Protein AF-A0A395IXP2-F1 (afdb_monomer_lite)

Structure (mmCIF, N/CA/C/O backbone):
data_AF-A0A395IXP2-F1
#
_entry.id   AF-A0A395IXP2-F1
#
loop_
_atom_site.group_PDB
_atom_site.id
_atom_site.type_symbol
_atom_site.label_atom_id
_atom_site.label_alt_id
_atom_site.label_comp_id
_atom_site.label_asym_id
_atom_site.label_entity_id
_atom_site.label_seq_id
_atom_site.pdbx_PDB_ins_code
_atom_site.Cartn_x
_atom_site.Cartn_y
_atom_site.Cartn_z
_atom_site.occupancy
_atom_site.B_iso_or_equiv
_atom_site.auth_seq_id
_atom_site.auth_comp_id
_atom_site.auth_asym_id
_atom_site.auth_atom_id
_atom_site.pdbx_PDB_model_num
ATOM 1 N N . MET A 1 1 ? 38.534 -28.786 -32.359 1.00 41.31 1 MET A N 1
ATOM 2 C CA . MET A 1 1 ? 39.250 -29.221 -31.147 1.00 41.31 1 MET A CA 1
ATOM 3 C C . MET A 1 1 ? 38.298 -29.159 -29.963 1.00 41.31 1 MET A C 1
ATOM 5 O O . MET A 1 1 ? 37.753 -28.102 -29.690 1.00 41.31 1 MET A O 1
ATOM 9 N N . THR A 1 2 ? 38.028 -30.343 -29.411 1.00 41.06 2 THR A N 1
ATOM 10 C CA . THR A 1 2 ? 37.570 -30.688 -28.049 1.00 41.06 2 THR A CA 1
ATOM 11 C C . THR A 1 2 ? 36.613 -29.765 -27.284 1.00 41.06 2 THR A C 1
ATOM 13 O O . THR A 1 2 ? 36.971 -28.712 -26.767 1.00 41.06 2 THR A O 1
ATOM 16 N N . SER A 1 3 ? 35.411 -30.317 -27.113 1.00 43.84 3 SER A N 1
ATOM 17 C CA . SER A 1 3 ? 34.434 -30.113 -26.044 1.00 43.84 3 SER A CA 1
ATOM 18 C C . SER A 1 3 ? 35.024 -29.995 -24.635 1.00 43.84 3 SER A C 1
ATOM 20 O O . SER A 1 3 ? 35.891 -30.790 -24.279 1.00 43.84 3 SER A O 1
ATOM 22 N N . LEU A 1 4 ? 34.409 -29.172 -23.781 1.00 53.44 4 LEU A N 1
ATOM 23 C CA . LEU A 1 4 ? 34.384 -29.398 -22.332 1.00 53.44 4 LEU A CA 1
ATOM 24 C C . LEU A 1 4 ? 32.997 -29.052 -21.777 1.00 53.44 4 LEU A C 1
ATOM 26 O O . LEU A 1 4 ? 32.687 -27.930 -21.395 1.00 53.44 4 LEU A O 1
ATOM 30 N N . PHE A 1 5 ? 32.162 -30.086 -21.782 1.00 46.97 5 PHE A N 1
ATOM 31 C CA . PHE A 1 5 ? 30.921 -30.210 -21.035 1.00 46.97 5 PHE A CA 1
ATOM 32 C C . PHE A 1 5 ? 31.269 -30.919 -19.714 1.00 46.97 5 PHE A C 1
ATOM 34 O O . PHE A 1 5 ? 31.717 -32.062 -19.739 1.00 46.97 5 PHE A O 1
ATOM 41 N N . LYS A 1 6 ? 31.082 -30.254 -18.572 1.00 52.81 6 LYS A N 1
ATOM 42 C CA . LYS A 1 6 ? 30.956 -30.829 -17.216 1.00 52.81 6 LYS A CA 1
ATOM 43 C C . LYS A 1 6 ? 30.081 -29.827 -16.447 1.00 52.81 6 LYS A C 1
ATOM 45 O O . LYS A 1 6 ? 30.404 -28.653 -16.429 1.00 52.81 6 LYS A O 1
ATOM 50 N N . GLY A 1 7 ? 28.929 -30.142 -15.865 1.00 37.50 7 GLY A N 1
ATOM 51 C CA . GLY A 1 7 ? 28.467 -31.416 -15.333 1.00 37.50 7 GLY A CA 1
ATOM 52 C C . GLY A 1 7 ? 28.424 -31.356 -13.801 1.00 37.50 7 GLY A C 1
ATOM 53 O O . GLY A 1 7 ? 29.383 -31.764 -13.167 1.00 37.50 7 GLY A O 1
ATOM 54 N N . ARG A 1 8 ? 27.292 -30.867 -13.262 1.00 45.44 8 ARG A N 1
ATOM 55 C CA . ARG A 1 8 ? 26.626 -31.182 -11.971 1.00 45.44 8 ARG A CA 1
ATOM 56 C C . ARG A 1 8 ? 27.396 -31.156 -10.628 1.00 45.44 8 ARG A C 1
ATOM 58 O O . ARG A 1 8 ? 28.267 -31.977 -10.381 1.00 45.44 8 ARG A O 1
ATOM 65 N N . ARG A 1 9 ? 26.823 -30.407 -9.669 1.00 41.47 9 ARG A N 1
ATOM 66 C CA . ARG A 1 9 ? 26.479 -30.795 -8.268 1.00 41.47 9 ARG A CA 1
ATOM 67 C C . ARG A 1 9 ? 25.583 -29.669 -7.716 1.00 41.47 9 ARG A C 1
ATOM 69 O O . ARG A 1 9 ? 26.022 -28.534 -7.700 1.00 41.47 9 ARG A O 1
ATOM 76 N N . SER A 1 10 ? 24.278 -29.812 -7.474 1.00 46.19 10 SER A N 1
ATOM 77 C CA . SER A 1 10 ? 23.566 -30.665 -6.509 1.00 46.19 10 SER A CA 1
ATOM 78 C C . SER A 1 10 ? 24.159 -30.628 -5.103 1.00 46.19 10 SER A C 1
ATOM 80 O O . SER A 1 10 ? 24.928 -31.517 -4.752 1.00 46.19 10 SER A O 1
ATOM 82 N N . GLN A 1 11 ? 23.714 -29.663 -4.293 1.00 40.19 11 GLN A N 1
ATOM 83 C CA . GLN A 1 11 ? 23.464 -29.874 -2.867 1.00 40.19 11 GLN A CA 1
ATOM 84 C C . GLN A 1 11 ? 22.180 -29.138 -2.459 1.00 40.19 11 GLN A C 1
ATOM 86 O O . GLN A 1 11 ? 22.151 -27.927 -2.273 1.00 40.19 11 GLN A O 1
ATOM 91 N N . ARG A 1 12 ? 21.095 -29.911 -2.348 1.00 42.44 12 ARG A N 1
ATOM 92 C CA . ARG A 1 12 ? 20.062 -29.678 -1.339 1.00 42.44 12 ARG A CA 1
ATOM 93 C C . ARG A 1 12 ? 20.649 -30.121 -0.003 1.00 42.44 12 ARG A C 1
ATOM 95 O O . ARG A 1 12 ? 21.166 -31.234 0.039 1.00 42.44 12 ARG A O 1
ATOM 102 N N . GLN A 1 13 ? 20.479 -29.324 1.047 1.00 40.06 13 GLN A N 1
ATOM 103 C CA . GLN A 1 13 ? 20.198 -29.802 2.404 1.00 40.06 13 GLN A CA 1
ATOM 104 C C . GLN A 1 13 ? 19.784 -28.615 3.289 1.00 40.06 13 GLN A C 1
ATOM 106 O O . GLN A 1 13 ? 20.586 -27.743 3.596 1.00 40.06 13 GLN A O 1
ATOM 111 N N . ALA A 1 14 ? 18.509 -28.602 3.680 1.00 42.81 14 ALA A N 1
ATOM 112 C CA . ALA A 1 14 ? 18.122 -28.194 5.027 1.00 42.81 14 ALA A CA 1
ATOM 113 C C . ALA A 1 14 ? 18.313 -29.416 5.945 1.00 42.81 14 ALA A C 1
ATOM 115 O O . ALA A 1 14 ? 18.186 -30.550 5.465 1.00 42.81 14 ALA A O 1
ATOM 116 N N . PRO A 1 15 ? 18.576 -29.206 7.243 1.00 49.78 15 PRO A N 1
ATOM 117 C CA . PRO A 1 15 ? 17.523 -29.569 8.188 1.00 49.78 15 PRO A CA 1
ATOM 118 C C . PRO A 1 15 ? 17.334 -28.578 9.349 1.00 49.78 15 PRO A C 1
ATOM 120 O O . PRO A 1 15 ? 18.237 -27.880 9.796 1.00 49.78 15 PRO A O 1
ATOM 123 N N . THR A 1 16 ? 16.094 -28.579 9.826 1.00 44.53 16 THR A N 1
ATOM 124 C CA . THR A 1 16 ? 15.550 -28.060 11.086 1.00 44.53 16 THR A CA 1
ATOM 125 C C . THR A 1 16 ? 16.225 -28.629 12.340 1.00 44.53 16 THR A C 1
ATOM 127 O O . THR A 1 16 ? 16.420 -29.841 12.389 1.00 44.53 16 THR A O 1
ATOM 130 N N . ALA A 1 17 ? 16.424 -27.804 13.383 1.00 37.56 17 ALA A N 1
ATOM 131 C CA . ALA A 1 17 ? 16.351 -28.202 14.803 1.00 37.56 17 ALA A CA 1
ATOM 132 C C . ALA A 1 17 ? 16.368 -26.976 15.759 1.00 37.56 17 ALA A C 1
ATOM 134 O O . ALA A 1 17 ? 17.392 -26.324 15.931 1.00 37.56 17 ALA A O 1
ATOM 135 N N . HIS A 1 18 ? 15.240 -26.698 16.417 1.00 41.53 18 HIS A N 1
ATOM 136 C CA . HIS A 1 18 ? 15.187 -26.285 17.837 1.00 41.53 18 HIS A CA 1
ATOM 137 C C . HIS A 1 18 ? 14.816 -27.555 18.646 1.00 41.53 18 HIS A C 1
ATOM 139 O O . HIS A 1 18 ? 14.373 -28.506 17.991 1.00 41.53 18 HIS A O 1
ATOM 145 N N . PRO A 1 19 ? 14.870 -27.631 19.998 1.00 57.34 19 PRO A N 1
ATOM 146 C CA . PRO A 1 19 ? 15.179 -26.622 21.034 1.00 57.34 19 PRO A CA 1
ATOM 147 C C . PRO A 1 19 ? 16.153 -27.135 22.136 1.00 57.34 19 PRO A C 1
ATOM 149 O O . PRO A 1 19 ? 16.408 -28.327 22.198 1.00 57.34 19 PRO A O 1
ATOM 152 N N . THR A 1 20 ? 16.594 -26.286 23.079 1.00 33.84 20 THR A N 1
ATOM 153 C CA . THR A 1 20 ? 16.720 -26.676 24.508 1.00 33.84 20 THR A CA 1
ATOM 154 C C . THR A 1 20 ? 16.854 -25.473 25.441 1.00 33.84 20 THR A C 1
ATOM 156 O O . THR A 1 20 ? 17.607 -24.538 25.182 1.00 33.84 20 THR A O 1
ATOM 159 N N . ASN A 1 21 ? 16.123 -25.584 26.550 1.00 38.38 21 ASN A N 1
ATOM 160 C CA . ASN A 1 21 ? 16.146 -24.778 27.765 1.00 38.38 21 ASN A CA 1
ATOM 161 C C . ASN A 1 21 ? 17.534 -24.686 28.415 1.00 38.38 21 ASN A C 1
ATOM 163 O O . ASN A 1 21 ? 18.249 -25.684 28.487 1.00 38.38 21 ASN A O 1
ATOM 167 N N . SER A 1 22 ? 17.815 -23.552 29.061 1.00 43.00 22 SER A N 1
ATOM 168 C CA . SER A 1 22 ? 18.643 -23.536 30.268 1.00 43.00 22 SER A CA 1
ATOM 169 C C . SER A 1 22 ? 17.979 -22.687 31.348 1.00 43.00 22 SER A C 1
ATOM 171 O O . SER A 1 22 ? 17.922 -21.460 31.269 1.00 43.00 22 SER A O 1
ATOM 173 N N . SER A 1 23 ? 17.481 -23.385 32.356 1.00 47.28 23 SER A N 1
ATOM 174 C CA . SER A 1 23 ? 17.096 -22.894 33.669 1.00 47.28 23 SER A CA 1
ATOM 175 C C . SER A 1 23 ? 18.357 -22.532 34.460 1.00 47.28 23 SER A C 1
ATOM 177 O O . SER A 1 23 ? 19.263 -23.360 34.560 1.00 47.28 23 SER A O 1
ATOM 179 N N . LYS A 1 24 ? 18.393 -21.363 35.109 1.00 48.88 24 LYS A N 1
ATOM 180 C CA . LYS A 1 24 ? 19.096 -21.233 36.391 1.00 48.88 24 LYS A CA 1
ATOM 181 C C . LYS A 1 24 ? 18.419 -20.192 37.282 1.00 48.88 24 LYS A C 1
ATOM 183 O O . LYS A 1 24 ? 18.125 -19.078 36.872 1.00 48.88 24 LYS A O 1
ATOM 188 N N . THR A 1 25 ? 18.122 -20.688 38.469 1.00 42.84 25 THR A N 1
ATOM 189 C CA . THR A 1 25 ? 17.393 -20.179 39.629 1.00 42.84 25 THR A CA 1
ATOM 190 C C . THR A 1 25 ? 18.162 -19.154 40.463 1.00 42.84 25 THR A C 1
ATOM 192 O O . THR A 1 25 ? 19.385 -19.251 40.541 1.00 42.84 25 THR A O 1
ATOM 195 N N . GLY A 1 26 ? 17.404 -18.341 41.212 1.00 34.75 26 GLY A N 1
ATOM 196 C CA . GLY A 1 26 ? 17.778 -17.806 42.531 1.00 34.75 26 GLY A CA 1
ATOM 197 C C . GLY A 1 26 ? 18.050 -16.303 42.560 1.00 34.75 26 GLY A C 1
ATOM 198 O O . GLY A 1 26 ? 19.124 -15.882 42.162 1.00 34.75 26 GLY A O 1
ATOM 199 N N . ASP A 1 27 ? 17.088 -15.490 42.995 1.00 39.06 27 ASP A N 1
ATOM 200 C CA . ASP A 1 27 ? 17.029 -15.087 44.405 1.00 39.06 27 ASP A CA 1
ATOM 201 C C . ASP A 1 27 ? 15.710 -14.368 44.711 1.00 39.06 27 ASP A C 1
ATOM 203 O O . ASP A 1 27 ? 15.187 -13.565 43.937 1.00 39.06 27 ASP A O 1
ATOM 207 N N . THR A 1 28 ? 15.138 -14.772 45.835 1.00 52.03 28 THR A N 1
ATOM 208 C CA . THR A 1 28 ? 14.022 -14.150 46.533 1.00 52.03 28 THR A CA 1
ATOM 209 C C . THR A 1 28 ? 14.530 -12.914 47.250 1.00 52.03 28 THR A C 1
ATOM 211 O O . THR A 1 28 ? 15.505 -13.053 47.969 1.00 52.03 28 THR A O 1
ATOM 214 N N . ASP A 1 29 ? 13.833 -11.782 47.162 1.00 39.28 29 ASP A N 1
ATOM 215 C CA . ASP A 1 29 ? 13.694 -10.913 48.328 1.00 39.28 29 ASP A CA 1
ATOM 216 C C . ASP A 1 29 ? 12.383 -10.133 48.273 1.00 39.28 29 ASP A C 1
ATOM 218 O O . ASP A 1 29 ? 12.040 -9.420 47.329 1.00 39.28 29 ASP A O 1
ATOM 222 N N . SER A 1 30 ? 11.618 -10.390 49.322 1.00 46.78 30 SER A N 1
ATOM 223 C CA . SER A 1 30 ? 10.389 -9.741 49.719 1.00 46.78 30 SER A CA 1
ATOM 224 C C . SER A 1 30 ? 10.797 -8.570 50.592 1.00 46.78 30 SER A C 1
ATOM 226 O O . SER A 1 30 ? 11.312 -8.850 51.664 1.00 46.78 30 SER A O 1
ATOM 228 N N . GLU A 1 31 ? 10.478 -7.325 50.235 1.00 41.94 31 GLU A N 1
ATOM 229 C CA . GLU A 1 31 ? 10.222 -6.294 51.248 1.00 41.94 31 GLU A CA 1
ATOM 230 C C . GLU A 1 31 ? 9.077 -5.365 50.831 1.00 41.94 31 GLU A C 1
ATOM 232 O O . GLU A 1 31 ? 9.150 -4.518 49.942 1.00 41.94 31 GLU A O 1
ATOM 237 N N . ASN A 1 32 ? 7.977 -5.607 51.532 1.00 45.00 32 ASN A N 1
ATOM 238 C CA . ASN A 1 32 ? 6.823 -4.764 51.749 1.00 45.00 32 ASN A CA 1
ATOM 239 C C . ASN A 1 32 ? 7.247 -3.440 52.416 1.00 45.00 32 ASN A C 1
ATOM 241 O O . ASN A 1 32 ? 7.781 -3.464 53.521 1.00 45.00 32 ASN A O 1
ATOM 245 N N . SER A 1 33 ? 6.964 -2.290 51.800 1.00 41.91 33 SER A N 1
ATOM 246 C CA . SER A 1 33 ? 7.042 -0.990 52.483 1.00 41.91 33 SER A CA 1
ATOM 247 C C . SER A 1 33 ? 5.926 -0.060 52.011 1.00 41.91 33 SER A C 1
ATOM 249 O O . SER A 1 33 ? 6.096 0.801 51.149 1.00 41.91 33 SER A O 1
ATOM 251 N N . SER A 1 34 ? 4.737 -0.261 52.579 1.00 50.91 34 SER A N 1
ATOM 252 C CA . SER A 1 34 ? 3.681 0.748 52.612 1.00 50.91 34 SER A CA 1
ATOM 253 C C . SER A 1 34 ? 3.879 1.622 53.853 1.00 50.91 34 SER A C 1
ATOM 255 O O . SER A 1 34 ? 3.606 1.197 54.978 1.00 50.91 34 SER A O 1
ATOM 257 N N . HIS A 1 35 ? 4.350 2.852 53.654 1.00 39.56 35 HIS A N 1
ATOM 258 C CA . HIS A 1 35 ? 4.355 3.891 54.678 1.00 39.56 35 HIS A CA 1
ATOM 259 C C . HIS A 1 35 ? 2.925 4.383 54.945 1.00 39.56 35 HIS A C 1
ATOM 261 O O . HIS A 1 35 ? 2.396 5.208 54.204 1.00 39.56 35 HIS A O 1
ATOM 267 N N . HIS A 1 36 ? 2.327 3.927 56.044 1.00 44.84 36 HIS A N 1
ATOM 268 C CA . HIS A 1 36 ? 1.254 4.653 56.720 1.00 44.84 36 HIS A CA 1
ATOM 269 C C . HIS A 1 36 ? 1.772 5.136 58.080 1.00 44.84 36 HIS A C 1
ATOM 271 O O . HIS A 1 36 ? 2.150 4.307 58.911 1.00 44.84 36 HIS A O 1
ATOM 277 N N . PRO A 1 37 ? 1.823 6.454 58.336 1.00 50.66 37 PRO A N 1
ATOM 278 C CA . PRO A 1 37 ? 2.026 6.970 59.678 1.00 50.66 37 PRO A CA 1
ATOM 279 C C . PRO A 1 37 ? 0.688 6.978 60.431 1.00 50.66 37 PRO A C 1
ATOM 281 O O . PRO A 1 37 ? -0.363 7.072 59.808 1.00 50.66 37 PRO A O 1
ATOM 284 N N . HIS A 1 38 ? 0.772 6.878 61.761 1.00 41.62 38 HIS A N 1
ATOM 285 C CA . HIS A 1 38 ? -0.152 7.346 62.815 1.00 41.62 38 HIS A CA 1
ATOM 286 C C . HIS A 1 38 ? -0.260 6.318 63.953 1.00 41.62 38 HIS A C 1
ATOM 288 O O . HIS A 1 38 ? -1.296 5.702 64.174 1.00 41.62 38 HIS A O 1
ATOM 294 N N . SER A 1 39 ? 0.823 6.193 64.727 1.00 37.22 39 SER A N 1
ATOM 295 C CA . SER A 1 39 ? 0.760 5.717 66.112 1.00 37.22 39 SER A CA 1
ATOM 296 C C . SER A 1 39 ? 0.948 6.911 67.040 1.00 37.22 39 SER A C 1
ATOM 298 O O . SER A 1 39 ? 2.061 7.397 67.224 1.00 37.22 39 SER A O 1
ATOM 300 N N . THR A 1 40 ? -0.142 7.392 67.634 1.00 44.75 40 THR A N 1
ATOM 301 C CA . THR A 1 40 ? -0.093 8.237 68.831 1.00 44.75 40 THR A CA 1
ATOM 302 C C . THR A 1 40 ? -0.184 7.340 70.061 1.00 44.75 40 THR A C 1
ATOM 304 O O . THR A 1 40 ? -1.257 7.125 70.617 1.00 44.75 40 THR A O 1
ATOM 307 N N . THR A 1 41 ? 0.953 6.801 70.487 1.00 42.31 41 THR A N 1
ATOM 308 C CA . THR A 1 41 ? 1.135 6.253 71.836 1.00 42.31 41 THR A CA 1
ATOM 309 C C . THR A 1 41 ? 1.856 7.291 72.684 1.00 42.31 41 THR A C 1
ATOM 311 O O . THR A 1 41 ? 3.071 7.446 72.594 1.00 42.31 41 THR A O 1
ATOM 314 N N . SER A 1 42 ? 1.103 8.024 73.501 1.00 34.38 42 SER A N 1
ATOM 315 C CA . SER A 1 42 ? 1.658 8.883 74.546 1.00 34.38 42 SER A CA 1
ATO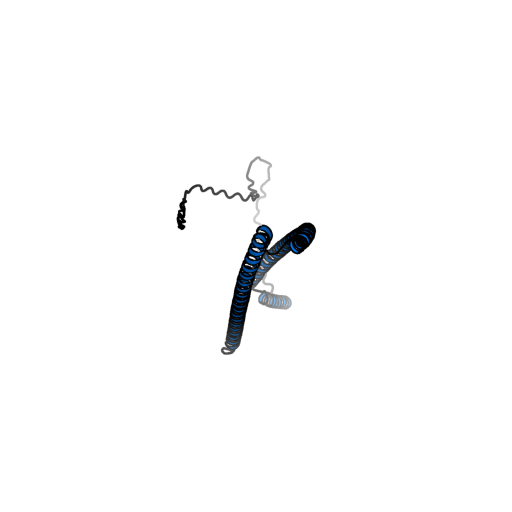M 316 C C . SER A 1 42 ? 1.739 8.110 75.858 1.00 34.38 42 SER A C 1
ATOM 318 O O . SER A 1 42 ? 0.735 7.604 76.359 1.00 34.38 42 SER A O 1
ATOM 320 N N . SER A 1 43 ? 2.934 8.036 76.443 1.00 34.09 43 SER A N 1
ATOM 321 C CA . SER A 1 43 ? 3.100 7.676 77.850 1.00 34.09 43 SER A CA 1
ATOM 322 C C . SER A 1 43 ? 4.313 8.349 78.491 1.00 34.09 43 SER A C 1
ATOM 324 O O . SER A 1 43 ? 5.437 8.196 78.032 1.00 34.09 43 SER A O 1
ATOM 326 N N . SER A 1 44 ? 3.998 9.001 79.617 1.00 38.66 44 SER A N 1
ATOM 327 C CA . SER A 1 44 ? 4.772 9.163 80.855 1.00 38.66 44 SER A CA 1
ATOM 328 C C . SER A 1 44 ? 5.997 10.088 80.884 1.00 38.66 44 SER A C 1
ATOM 330 O O . SER A 1 44 ? 7.029 9.776 80.305 1.00 38.66 44 SER A O 1
ATOM 332 N N . SER A 1 45 ? 5.933 11.151 81.705 1.00 41.84 45 SER A N 1
ATOM 333 C CA . SER A 1 45 ? 6.770 11.241 82.922 1.00 41.84 45 SER A CA 1
ATOM 334 C C . SER A 1 45 ? 6.446 12.462 83.818 1.00 41.84 45 SER A C 1
ATOM 336 O O . SER A 1 45 ? 6.516 13.613 83.402 1.00 41.84 45 SER A O 1
ATOM 338 N N . GLN A 1 46 ? 6.061 12.127 85.052 1.00 41.53 46 GLN A N 1
ATOM 339 C CA . GLN A 1 46 ? 6.180 12.756 86.385 1.00 41.53 46 GLN A CA 1
ATOM 340 C C . GLN A 1 46 ? 6.663 14.219 86.583 1.00 41.53 46 GLN A C 1
ATOM 342 O O . GLN A 1 46 ? 7.782 14.566 86.219 1.00 41.53 46 GLN A O 1
ATOM 347 N N . ASN A 1 47 ? 5.917 15.014 87.383 1.00 34.62 47 ASN A N 1
ATOM 348 C CA . ASN A 1 47 ? 6.243 15.310 88.806 1.00 34.62 47 ASN A CA 1
ATOM 349 C C . ASN A 1 47 ? 5.187 16.204 89.546 1.00 34.62 47 ASN A C 1
ATOM 351 O O . ASN A 1 47 ? 4.406 16.883 88.883 1.00 34.62 47 ASN A O 1
ATOM 355 N N . PRO A 1 48 ? 5.122 16.186 90.906 1.00 50.19 48 PRO A N 1
ATOM 356 C CA . PRO A 1 48 ? 3.996 16.644 91.765 1.00 50.19 48 PRO A CA 1
ATOM 357 C C . PRO A 1 48 ? 4.323 17.972 92.521 1.00 50.19 48 PRO A C 1
ATOM 359 O O . PRO A 1 48 ? 5.298 18.616 92.140 1.00 50.19 48 PRO A O 1
ATOM 362 N N . PRO A 1 49 ? 3.681 18.405 93.647 1.00 46.25 49 PRO A N 1
ATOM 363 C CA . PRO A 1 49 ? 2.336 18.206 94.226 1.00 46.25 49 PRO A CA 1
ATOM 364 C C . PRO A 1 49 ? 1.618 19.551 94.555 1.00 46.25 49 PRO A C 1
ATOM 366 O O . PRO A 1 49 ? 2.237 20.487 95.064 1.00 46.25 49 PRO A O 1
ATOM 369 N N . ARG A 1 50 ? 0.282 19.651 94.445 1.00 41.69 50 ARG A N 1
ATOM 370 C CA . ARG A 1 50 ? -0.480 20.682 95.189 1.00 41.69 50 ARG A CA 1
ATOM 371 C C . ARG A 1 50 ? -1.767 20.127 95.798 1.00 41.69 50 ARG A C 1
ATOM 373 O O . ARG A 1 50 ? -2.715 19.775 95.112 1.00 41.69 50 ARG A O 1
ATOM 380 N N . LYS A 1 51 ? -1.718 20.078 97.130 1.00 46.97 51 LYS A N 1
ATOM 381 C CA . LYS A 1 51 ? -2.762 19.861 98.137 1.00 46.97 51 LYS A CA 1
ATOM 382 C C . LYS A 1 51 ? -4.189 20.131 97.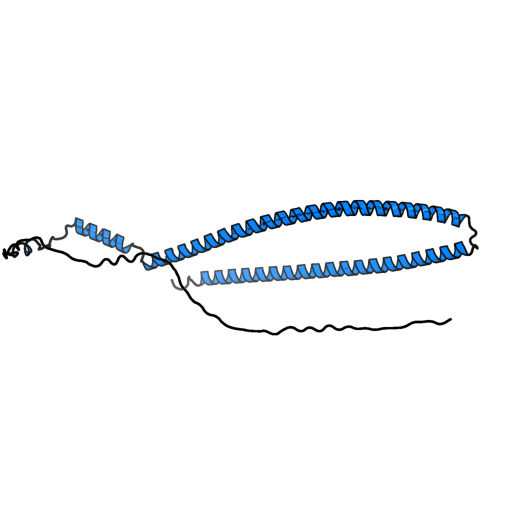634 1.00 46.97 51 LYS A C 1
ATOM 384 O O . LYS A 1 51 ? -4.584 21.289 97.518 1.00 46.97 51 LYS A O 1
ATOM 389 N N . SER A 1 52 ? -4.988 19.081 97.475 1.00 45.38 52 SER A N 1
ATOM 390 C CA . SER A 1 52 ? -6.447 19.183 97.479 1.00 45.38 52 SER A CA 1
ATOM 391 C C . SER A 1 52 ? -6.988 18.434 98.695 1.00 45.38 52 SER A C 1
ATOM 393 O O . SER A 1 52 ? -6.701 17.262 98.929 1.00 45.38 52 SER A O 1
ATOM 395 N N . LYS A 1 53 ? -7.715 19.173 99.534 1.00 47.84 53 LYS A N 1
ATOM 396 C CA . LYS A 1 53 ? -8.481 18.640 100.658 1.00 47.84 53 LYS A CA 1
ATOM 397 C C . LYS A 1 53 ? -9.521 17.675 100.094 1.00 47.84 53 LYS A C 1
ATOM 399 O O . LYS A 1 53 ? -10.329 18.083 99.268 1.00 47.84 53 LYS A O 1
ATOM 404 N N . THR A 1 54 ? -9.512 16.430 100.548 1.00 51.12 54 THR A N 1
ATOM 405 C CA . THR A 1 54 ? -10.628 15.496 100.382 1.00 51.12 54 THR A CA 1
ATOM 406 C C . THR A 1 54 ? -11.874 16.089 101.048 1.00 51.12 54 THR A C 1
ATOM 408 O O . THR A 1 54 ? -11.841 16.298 102.263 1.00 51.12 54 THR A O 1
ATOM 411 N N . PRO A 1 55 ? -12.966 16.379 100.320 1.00 52.91 55 PRO A N 1
ATOM 412 C CA . PRO A 1 55 ? -14.243 16.608 100.966 1.00 52.91 55 PRO A CA 1
ATOM 413 C C . PRO A 1 55 ? -14.815 15.245 101.361 1.00 52.91 55 PRO A C 1
ATOM 415 O O . PRO A 1 55 ? -14.954 14.344 100.534 1.00 52.91 55 PRO A O 1
ATOM 418 N N . GLU A 1 56 ? -15.098 15.085 102.649 1.00 50.16 56 GLU A N 1
ATOM 419 C CA . GLU A 1 56 ? -15.773 13.916 103.198 1.00 50.16 56 GLU A CA 1
ATOM 420 C C . GLU A 1 56 ? -17.096 13.684 102.462 1.00 50.16 56 GLU A C 1
ATOM 422 O O . GLU A 1 56 ? -17.976 14.548 102.430 1.00 50.16 56 GLU A O 1
ATOM 427 N N . LEU A 1 57 ? -17.235 12.499 101.869 1.00 45.66 57 LEU A N 1
ATOM 428 C CA . LEU A 1 57 ? -18.451 12.051 101.208 1.00 45.66 57 LEU A CA 1
ATOM 429 C C . LEU A 1 57 ? -19.528 11.798 102.279 1.00 45.66 57 LEU A C 1
ATOM 431 O O . LEU A 1 57 ? -19.718 10.674 102.749 1.00 45.66 57 LEU A O 1
ATOM 435 N N . LYS A 1 58 ? -20.228 12.852 102.713 1.00 53.59 58 LYS A N 1
ATOM 436 C CA . LYS A 1 58 ? -21.423 12.698 103.545 1.00 53.59 58 LYS A CA 1
ATOM 437 C C . LYS A 1 58 ? -22.506 12.039 102.699 1.00 53.59 58 LYS A C 1
ATOM 439 O O . LYS A 1 58 ? -23.022 12.619 101.750 1.00 53.59 58 LYS A O 1
ATOM 444 N N . ARG A 1 59 ? -22.828 10.796 103.056 1.00 54.66 59 ARG A N 1
ATOM 445 C CA . ARG A 1 59 ? -23.916 9.981 102.505 1.00 54.66 59 ARG A CA 1
ATOM 446 C C . ARG A 1 59 ? -25.260 10.632 102.861 1.00 54.66 59 ARG A C 1
ATOM 448 O O . ARG A 1 59 ? -25.929 10.196 103.791 1.00 54.66 59 ARG A O 1
ATOM 455 N N . SER A 1 60 ? -25.654 11.695 102.165 1.00 52.38 60 SER A N 1
ATOM 456 C CA . SER A 1 60 ? -27.027 12.200 102.226 1.00 52.38 60 SER A CA 1
ATOM 457 C C . SER A 1 60 ? -27.888 11.389 101.262 1.00 52.38 60 SER A C 1
ATOM 459 O O . SER A 1 60 ? -27.789 11.536 100.048 1.00 52.38 60 SER A O 1
ATOM 461 N N . SER A 1 61 ? -28.666 10.489 101.859 1.00 54.19 61 SER A N 1
ATOM 462 C CA . SER A 1 61 ? -29.809 9.737 101.334 1.00 54.19 61 SER A CA 1
ATOM 463 C C . SER A 1 61 ? -30.252 10.093 99.901 1.00 54.19 61 SER A C 1
ATOM 465 O O . SER A 1 61 ? -31.011 11.032 99.680 1.00 54.19 61 SER A O 1
ATOM 467 N N . THR A 1 62 ? -29.829 9.290 98.923 1.00 55.38 62 THR A N 1
ATOM 468 C CA . THR A 1 62 ? -30.306 9.322 97.526 1.00 55.38 62 THR A CA 1
ATOM 469 C C . THR A 1 62 ? -31.629 8.571 97.329 1.00 55.38 62 THR A C 1
ATOM 471 O O . THR A 1 62 ? -32.067 8.372 96.197 1.00 55.38 62 THR A O 1
ATOM 474 N N . SER A 1 63 ? -32.305 8.176 98.413 1.00 55.03 63 SER A N 1
ATOM 475 C CA . SER A 1 63 ? -33.546 7.388 98.353 1.00 55.03 63 SER A CA 1
ATOM 476 C C . SER A 1 63 ? -34.715 8.115 97.669 1.00 55.03 63 SER A C 1
ATOM 478 O O . SER A 1 63 ? -35.610 7.451 97.162 1.00 55.03 63 SER A O 1
ATOM 480 N N . ASN A 1 64 ? -34.670 9.448 97.546 1.00 53.12 64 ASN A N 1
ATOM 481 C CA . ASN A 1 64 ? -35.701 10.230 96.850 1.00 53.12 64 ASN A CA 1
ATOM 482 C C . ASN A 1 64 ? -35.385 10.548 95.375 1.00 53.12 64 ASN A C 1
ATOM 484 O O . ASN A 1 64 ? -36.262 11.045 94.675 1.00 53.12 64 ASN A O 1
ATOM 488 N N . LEU A 1 65 ? -34.174 10.259 94.878 1.00 53.03 65 LEU A N 1
ATOM 489 C CA . LEU A 1 65 ? -33.836 10.453 93.455 1.00 53.03 65 LEU A CA 1
ATOM 490 C C . LEU A 1 65 ? -34.271 9.270 92.580 1.00 53.03 65 LEU A C 1
ATOM 492 O O . LEU A 1 65 ? -34.473 9.433 91.382 1.00 53.03 65 LEU A O 1
ATOM 496 N N . LEU A 1 66 ? -34.443 8.084 93.168 1.00 53.22 66 LEU A N 1
ATOM 497 C CA . LEU A 1 66 ? -34.919 6.903 92.442 1.00 53.22 66 LEU A CA 1
ATOM 498 C C . LEU A 1 66 ? -36.444 6.917 92.242 1.00 53.22 66 LEU A C 1
ATOM 500 O O . LEU A 1 66 ? -36.932 6.397 91.242 1.00 53.22 66 LEU A O 1
ATOM 504 N N . SER A 1 67 ? -37.197 7.572 93.131 1.00 48.38 67 SER A N 1
ATOM 505 C CA . SER A 1 67 ? -38.660 7.669 93.024 1.00 48.38 67 SER A CA 1
ATOM 506 C C . SER A 1 67 ? -39.119 8.604 91.897 1.00 48.38 67 SER A C 1
ATOM 508 O O . SER A 1 67 ? -40.168 8.372 91.306 1.00 48.38 67 SER A O 1
ATOM 510 N N . THR A 1 68 ? -38.327 9.621 91.536 1.00 51.69 68 THR A N 1
ATOM 511 C CA . THR A 1 68 ? -38.601 10.508 90.385 1.00 51.69 68 THR A CA 1
ATOM 512 C C . THR A 1 68 ? -38.087 9.952 89.054 1.00 51.69 68 THR A C 1
ATOM 514 O O . THR A 1 68 ? -38.493 10.428 87.997 1.00 51.69 68 THR A O 1
ATOM 517 N N . LEU A 1 69 ? -37.241 8.918 89.093 1.00 48.19 69 LEU A N 1
ATOM 518 C CA . LEU A 1 69 ? -36.789 8.155 87.925 1.00 48.19 69 LEU A CA 1
ATOM 519 C C . LEU A 1 69 ? -37.705 6.969 87.592 1.00 48.19 69 LEU A C 1
ATOM 521 O O . LEU A 1 69 ? -37.375 6.176 86.711 1.00 48.19 69 LEU A O 1
ATOM 525 N N . SER A 1 70 ? -38.867 6.853 88.247 1.00 47.81 70 SER A N 1
ATOM 526 C CA . SER A 1 70 ? -39.938 5.956 87.799 1.00 47.81 70 SER A CA 1
ATOM 527 C C . SER A 1 70 ? -40.549 6.501 86.505 1.00 47.81 70 SER A C 1
ATOM 529 O O . SER A 1 70 ? -41.620 7.099 86.482 1.00 47.81 70 SER A O 1
ATOM 531 N N . LEU A 1 71 ? -39.813 6.303 85.413 1.00 50.12 71 LEU A N 1
ATOM 532 C CA . LEU A 1 71 ? -40.134 6.629 84.027 1.00 50.12 71 LEU A CA 1
ATOM 533 C C . LEU A 1 71 ? -41.210 5.674 83.475 1.00 50.12 71 LEU A C 1
ATOM 535 O O . LEU A 1 71 ? -41.045 5.050 82.435 1.00 50.12 71 LEU A O 1
ATOM 539 N N . THR A 1 72 ? -42.336 5.543 84.173 1.00 54.59 72 THR A N 1
ATOM 540 C CA . THR A 1 72 ? -43.542 4.898 83.634 1.00 54.59 72 THR A CA 1
ATOM 541 C C . THR A 1 72 ? -44.512 5.983 83.177 1.00 54.59 72 THR A C 1
ATOM 543 O O . THR A 1 72 ? -45.617 6.126 83.684 1.00 54.59 72 THR A O 1
ATOM 546 N N . ARG A 1 73 ? -44.072 6.816 82.222 1.00 60.12 73 ARG A N 1
ATOM 547 C CA . ARG A 1 73 ? -45.011 7.637 81.449 1.00 60.12 73 ARG A CA 1
ATOM 548 C C . ARG A 1 73 ? -45.742 6.698 80.498 1.00 60.12 73 ARG A C 1
ATOM 550 O O . ARG A 1 73 ? -45.108 6.078 79.649 1.00 60.12 73 ARG A O 1
ATOM 557 N N . GLU A 1 74 ? -47.058 6.594 80.646 1.00 65.94 74 GLU A N 1
ATOM 558 C CA . GLU A 1 74 ? -47.897 6.027 79.595 1.00 65.94 74 GLU A CA 1
ATOM 559 C C . GLU A 1 74 ? -47.658 6.832 78.309 1.00 65.94 74 GLU A C 1
ATOM 561 O O . GLU A 1 74 ? -47.763 8.060 78.312 1.00 65.94 74 GLU A O 1
ATOM 566 N N . LEU A 1 75 ? -47.262 6.146 77.232 1.00 67.38 75 LEU A N 1
ATOM 567 C CA . LEU A 1 75 ? -47.074 6.760 75.915 1.00 67.38 75 LEU A CA 1
ATOM 568 C C . LEU A 1 75 ? -48.372 7.454 75.499 1.00 67.38 75 LEU A C 1
ATOM 570 O O . LEU A 1 75 ? -49.434 6.818 75.487 1.00 67.38 75 LEU A O 1
ATOM 574 N N . THR A 1 76 ? -48.282 8.736 75.140 1.0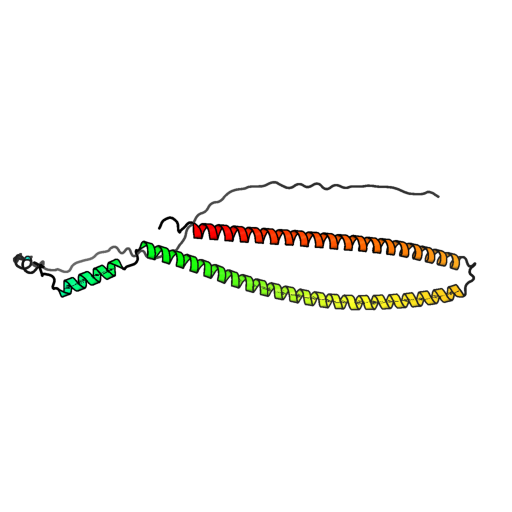0 81.19 76 THR A N 1
ATOM 575 C CA . THR A 1 76 ? -49.433 9.470 74.604 1.00 81.19 76 THR A CA 1
ATOM 576 C C . THR A 1 76 ? -49.856 8.860 73.263 1.00 81.19 76 THR A C 1
ATOM 578 O O . THR A 1 76 ? -49.061 8.194 72.597 1.00 81.19 76 THR A O 1
ATOM 581 N N . GLU A 1 77 ? -51.108 9.051 72.838 1.00 82.69 77 GLU A N 1
ATOM 582 C CA . GLU A 1 77 ? -51.574 8.543 71.533 1.00 82.69 77 GLU A CA 1
ATOM 583 C C . GLU A 1 77 ? -50.699 9.039 70.370 1.00 82.69 77 GLU A C 1
ATOM 585 O O . GLU A 1 77 ? -50.409 8.282 69.445 1.00 82.69 77 GLU A O 1
ATOM 590 N N . HIS A 1 78 ? -50.197 10.270 70.484 1.00 86.31 78 HIS A N 1
ATOM 591 C CA . HIS A 1 78 ? -49.247 10.865 69.552 1.00 86.31 78 HIS A CA 1
ATOM 592 C C . HIS A 1 78 ? -47.907 10.108 69.509 1.00 86.31 78 HIS A C 1
ATOM 594 O O . HIS A 1 78 ? -47.398 9.815 68.429 1.00 86.31 78 HIS A O 1
ATOM 600 N N . ASP A 1 79 ? -47.354 9.721 70.663 1.00 84.50 79 ASP A N 1
ATOM 601 C CA . ASP A 1 79 ? -46.103 8.950 70.711 1.00 84.50 79 ASP A CA 1
ATOM 602 C C . ASP A 1 79 ? -46.275 7.544 70.111 1.00 84.50 79 ASP A C 1
ATOM 604 O O . ASP A 1 79 ? -45.368 7.026 69.461 1.00 84.50 79 ASP A O 1
ATOM 608 N N . LYS A 1 80 ? -47.460 6.937 70.270 1.00 86.44 80 LYS A N 1
ATOM 609 C CA . LYS A 1 80 ? -47.794 5.643 69.647 1.00 86.44 80 LYS A CA 1
ATOM 610 C C . LYS A 1 80 ? -47.922 5.753 68.125 1.00 86.44 80 LYS A C 1
ATOM 612 O O . LYS A 1 80 ? -47.485 4.848 67.418 1.00 86.44 80 LYS A O 1
ATOM 617 N N . GLN A 1 81 ? -48.490 6.848 67.618 1.00 89.75 81 GLN A N 1
ATOM 618 C CA . GLN A 1 81 ? -48.539 7.133 66.180 1.00 89.75 81 GLN A CA 1
ATOM 619 C C . GLN A 1 81 ? -47.140 7.330 65.592 1.00 89.75 81 GLN A C 1
ATOM 621 O O . GLN A 1 81 ? -46.812 6.681 64.602 1.00 89.75 81 GLN A O 1
ATOM 626 N N . LEU A 1 82 ? -46.289 8.127 66.243 1.00 89.56 82 LEU A N 1
ATOM 627 C CA . LEU A 1 82 ? -44.891 8.298 65.833 1.00 89.56 82 LEU A CA 1
ATOM 628 C C . LEU A 1 82 ? -44.114 6.977 65.839 1.00 89.56 82 LEU A C 1
ATOM 630 O O . LEU A 1 82 ? -43.309 6.725 64.945 1.00 89.56 82 LEU A O 1
ATOM 634 N N . GLN A 1 83 ? -44.365 6.107 66.819 1.00 88.31 83 GLN A N 1
ATOM 635 C CA . GLN A 1 83 ? -43.737 4.789 66.878 1.00 88.31 83 GLN A CA 1
ATOM 636 C C . GLN A 1 83 ? -44.183 3.874 65.725 1.00 88.31 83 GLN A C 1
ATOM 638 O O . GLN A 1 83 ? -43.356 3.145 65.174 1.00 88.31 83 GLN A O 1
ATOM 643 N N . LEU A 1 84 ? -45.463 3.924 65.338 1.00 89.88 84 LEU A N 1
ATOM 644 C CA . LEU A 1 84 ? -45.985 3.188 64.182 1.00 89.88 84 LEU A CA 1
ATOM 645 C C . LEU A 1 84 ? -45.403 3.711 62.866 1.00 89.88 84 LEU A C 1
ATOM 647 O O . LEU A 1 84 ? -44.964 2.906 62.049 1.00 89.88 84 LEU A O 1
ATOM 651 N N . GLU A 1 85 ? -45.345 5.032 62.678 1.00 90.56 85 GLU A N 1
ATOM 652 C CA . GLU A 1 85 ? -44.710 5.641 61.502 1.00 90.56 85 GLU A CA 1
ATOM 653 C C . GLU A 1 85 ? -43.229 5.261 61.414 1.00 90.56 85 GLU A C 1
ATOM 655 O O . GLU A 1 85 ? -42.755 4.861 60.350 1.00 90.56 85 GLU A O 1
ATOM 660 N N . TYR A 1 86 ? -42.509 5.298 62.539 1.00 91.38 86 TYR A N 1
ATOM 661 C CA . TYR A 1 86 ? -41.113 4.877 62.597 1.00 91.38 86 TYR A CA 1
ATOM 662 C C . TYR A 1 86 ? -40.942 3.409 62.190 1.00 91.38 86 TYR A C 1
ATOM 664 O O . TYR A 1 86 ? -40.115 3.115 61.331 1.00 91.38 86 TYR A O 1
ATOM 672 N N . GLN A 1 87 ? -41.751 2.490 62.732 1.00 90.56 87 GLN A N 1
ATOM 673 C CA . GLN A 1 87 ? -41.700 1.073 62.347 1.00 90.56 87 GLN A CA 1
ATOM 674 C C . GLN A 1 87 ? -42.034 0.860 60.867 1.00 90.56 87 GLN A C 1
ATOM 676 O O . GLN A 1 87 ? -41.436 0.006 60.211 1.00 90.56 87 GLN A O 1
ATOM 681 N N . GLN A 1 88 ? -42.963 1.645 60.319 1.00 90.38 88 GLN A N 1
ATOM 682 C CA . GLN A 1 88 ? -43.323 1.575 58.906 1.00 90.38 88 GLN A CA 1
ATOM 683 C C . GLN A 1 88 ? -42.153 2.016 58.016 1.00 90.38 88 GLN A C 1
ATOM 685 O O . GLN A 1 88 ? -41.816 1.324 57.054 1.00 90.38 88 GLN A O 1
ATOM 690 N N . VAL A 1 89 ? -41.474 3.108 58.375 1.00 89.44 89 VAL A N 1
ATOM 691 C CA . VAL A 1 89 ? -40.280 3.595 57.667 1.00 89.44 89 VAL A CA 1
ATOM 692 C C . VAL A 1 89 ? -39.107 2.624 57.821 1.00 89.44 89 VAL A C 1
ATOM 694 O O . VAL A 1 89 ? -38.445 2.303 56.835 1.00 89.44 89 VAL A O 1
ATOM 697 N N . GLU A 1 90 ? -38.876 2.089 59.018 1.00 88.00 90 GLU A N 1
ATOM 698 C CA . GLU A 1 90 ? -37.827 1.103 59.292 1.00 88.00 90 GLU A CA 1
ATOM 699 C C . GLU A 1 90 ? -38.034 -0.181 58.473 1.00 88.00 90 GLU A C 1
ATOM 701 O O . GLU A 1 90 ? -37.089 -0.684 57.868 1.00 88.00 90 GLU A O 1
ATOM 706 N N . SER A 1 91 ? -39.282 -0.644 58.332 1.00 83.19 91 SER A N 1
ATOM 707 C CA . SER A 1 91 ? -39.621 -1.803 57.490 1.00 83.19 91 SER A CA 1
ATOM 708 C C . SER A 1 91 ? -39.383 -1.576 55.991 1.00 83.19 91 SER A C 1
ATOM 710 O O . SER A 1 91 ? -39.245 -2.535 55.233 1.00 83.19 91 SER A O 1
ATOM 712 N N . SER A 1 92 ? -39.318 -0.311 55.564 1.00 86.44 92 SER A N 1
ATOM 713 C CA . SER A 1 92 ? -39.058 0.076 54.176 1.00 86.44 92 SER A CA 1
ATOM 714 C C . SER A 1 92 ? -37.573 0.293 53.868 1.00 86.44 92 SER A C 1
ATOM 716 O O . SER A 1 92 ? -37.221 0.488 52.701 1.00 86.44 92 SER A O 1
ATOM 718 N N . GLN A 1 93 ? -36.687 0.251 54.875 1.00 87.50 93 GLN A N 1
ATOM 719 C CA . GLN A 1 93 ? -35.257 0.395 54.624 1.00 87.50 93 GLN A CA 1
ATOM 720 C C . GLN A 1 93 ? -34.720 -0.793 53.812 1.00 87.50 93 GLN A C 1
ATOM 722 O O . GLN A 1 93 ? -34.996 -1.954 54.131 1.00 87.50 93 GLN A O 1
ATOM 727 N N . PRO A 1 94 ? -33.908 -0.532 52.773 1.00 84.56 94 PRO A N 1
ATOM 728 C CA . PRO A 1 94 ? -33.238 -1.597 52.052 1.00 84.56 94 PRO A CA 1
ATOM 729 C C . PRO A 1 94 ? -32.278 -2.326 52.991 1.00 84.56 94 PRO A C 1
ATOM 731 O O . PRO A 1 94 ? -31.556 -1.711 53.776 1.00 84.56 94 PRO A O 1
ATOM 734 N N . SER A 1 95 ? -32.243 -3.654 52.883 1.00 89.31 95 SER A N 1
ATOM 735 C CA . SER A 1 95 ? -31.327 -4.449 53.702 1.00 89.31 95 SER A CA 1
ATOM 736 C C . SER A 1 95 ? -29.873 -4.048 53.439 1.00 89.31 95 SER A C 1
ATOM 738 O O . SER A 1 95 ? -29.488 -3.746 52.304 1.00 89.31 95 SER A O 1
ATOM 740 N N . THR A 1 96 ? -29.029 -4.138 54.465 1.00 90.25 96 THR A N 1
ATOM 741 C CA . THR A 1 96 ? -27.588 -3.872 54.348 1.00 90.25 96 THR A CA 1
ATOM 742 C C . THR A 1 96 ? -26.947 -4.718 53.247 1.00 90.25 96 THR A C 1
ATOM 744 O O . THR A 1 96 ? -26.094 -4.235 52.508 1.00 90.25 96 THR A O 1
ATOM 747 N N . PHE A 1 97 ? -27.409 -5.962 53.078 1.00 93.19 97 PHE A N 1
ATOM 748 C CA . PHE A 1 97 ? -26.961 -6.845 52.004 1.00 93.19 97 PHE A CA 1
ATOM 749 C C . PHE A 1 97 ? -27.264 -6.260 50.617 1.00 93.19 97 PHE A C 1
ATOM 751 O O . PHE A 1 97 ? -26.365 -6.182 49.783 1.00 93.19 97 PHE A O 1
ATOM 758 N N . GLN A 1 98 ? -28.490 -5.782 50.373 1.00 92.12 98 GLN A N 1
ATOM 759 C CA . GLN A 1 98 ? -28.856 -5.141 49.102 1.00 92.12 98 GLN A CA 1
ATOM 760 C C . GLN A 1 98 ? -27.995 -3.906 48.818 1.00 92.12 98 GLN A C 1
ATOM 762 O O . GLN A 1 98 ? -27.493 -3.768 47.704 1.00 92.12 98 GLN A O 1
ATOM 767 N N . LEU A 1 99 ? -27.765 -3.053 49.821 1.00 92.62 99 LEU A N 1
ATOM 768 C CA . LEU A 1 99 ? -26.911 -1.869 49.681 1.00 92.62 99 LEU A CA 1
ATOM 769 C C . LEU A 1 99 ? -25.474 -2.240 49.294 1.00 92.62 99 LEU A C 1
ATOM 771 O O . LEU A 1 99 ? -24.931 -1.669 48.349 1.00 92.62 99 LEU A O 1
ATOM 775 N N . VAL A 1 100 ? -24.883 -3.240 49.957 1.00 94.56 100 VAL A N 1
ATOM 776 C CA . VAL A 1 100 ? -23.539 -3.740 49.620 1.00 94.56 100 VAL A CA 1
ATOM 777 C C . VAL A 1 100 ? -23.509 -4.322 48.208 1.00 94.56 100 VAL A C 1
ATOM 779 O O . VAL A 1 100 ? -22.583 -4.041 47.452 1.00 94.56 100 VAL A O 1
ATOM 782 N N . THR A 1 101 ? -24.534 -5.082 47.815 1.00 94.62 101 THR A N 1
ATOM 783 C CA . THR A 1 101 ? -24.578 -5.707 46.483 1.00 94.62 101 THR A CA 1
ATOM 784 C C . THR A 1 101 ? -24.639 -4.654 45.373 1.00 94.62 101 THR A C 1
ATOM 786 O O . THR A 1 101 ? -23.917 -4.753 44.381 1.00 94.62 101 THR A O 1
ATOM 789 N N . VAL A 1 102 ? -25.472 -3.621 45.545 1.00 93.75 102 VAL A N 1
ATOM 790 C CA . VAL A 1 102 ? -25.592 -2.514 44.584 1.00 93.75 102 VAL A CA 1
ATOM 791 C C . VAL A 1 102 ? -24.309 -1.687 44.547 1.00 93.75 102 VAL A C 1
ATOM 793 O O . VAL A 1 102 ? -23.841 -1.343 43.464 1.00 93.75 102 VAL A O 1
ATOM 796 N N . HIS A 1 103 ? -23.696 -1.420 45.702 1.00 93.88 103 HIS A N 1
ATOM 797 C CA . HIS A 1 103 ? -22.431 -0.694 45.763 1.00 93.88 103 HIS A CA 1
ATOM 798 C C . HIS A 1 103 ? -21.287 -1.460 45.081 1.00 93.88 103 HIS A C 1
ATOM 800 O O . HIS A 1 103 ? -20.549 -0.883 44.289 1.00 93.88 103 HIS A O 1
ATOM 806 N N . GLN A 1 104 ? -21.181 -2.774 45.302 1.00 94.81 104 GLN A N 1
ATOM 807 C CA . GLN A 1 104 ? -20.196 -3.622 44.626 1.00 94.81 104 GLN A CA 1
ATOM 808 C C . GLN A 1 104 ? -20.386 -3.597 43.101 1.00 94.81 104 GLN A C 1
ATOM 810 O O . GLN A 1 104 ? -19.412 -3.496 42.356 1.00 94.81 104 GLN A O 1
ATOM 815 N N . ALA A 1 105 ? -21.635 -3.668 42.628 1.00 93.56 105 ALA A N 1
ATOM 816 C CA . ALA A 1 105 ? -21.944 -3.588 41.203 1.00 93.56 105 ALA A CA 1
ATOM 817 C C . ALA A 1 105 ? -21.572 -2.220 40.606 1.00 93.56 105 ALA A C 1
ATOM 819 O O . ALA A 1 105 ? -21.047 -2.169 39.494 1.00 93.56 105 ALA A O 1
ATOM 820 N N . LEU A 1 106 ? -21.799 -1.133 41.351 1.00 95.31 106 LEU A N 1
ATOM 821 C CA . LEU A 1 106 ? -21.402 0.219 40.962 1.00 95.31 106 LEU A CA 1
ATOM 822 C C . LEU A 1 106 ? -19.878 0.335 40.828 1.00 95.31 106 LEU A C 1
ATOM 824 O O . LEU A 1 106 ? -19.406 0.740 39.771 1.00 95.31 106 LEU A O 1
ATOM 828 N N . LEU A 1 107 ? -19.114 -0.117 41.827 1.00 96.81 107 LEU A N 1
ATOM 829 C CA . LEU A 1 107 ? -17.647 -0.086 41.785 1.00 96.81 107 LEU A CA 1
ATOM 830 C C . LEU A 1 107 ? -17.078 -0.875 40.595 1.00 96.81 107 LEU A C 1
ATOM 832 O O . LEU A 1 107 ? -16.151 -0.421 39.928 1.00 96.81 107 LEU A O 1
ATOM 836 N N . LEU A 1 108 ? -17.643 -2.050 40.294 1.00 95.56 108 LEU A N 1
ATOM 837 C CA . LEU A 1 108 ? -17.233 -2.841 39.128 1.00 95.56 108 LEU A CA 1
ATOM 838 C C . LEU A 1 108 ? -17.559 -2.134 37.807 1.00 95.56 108 LEU A C 1
ATOM 840 O O . LEU A 1 108 ? -16.776 -2.205 36.858 1.00 95.56 108 LEU A O 1
ATOM 844 N N . ALA A 1 109 ? -18.709 -1.462 37.731 1.00 94.12 109 ALA A N 1
ATOM 845 C CA . ALA A 1 109 ? -19.095 -0.699 36.552 1.00 94.12 109 ALA A CA 1
ATOM 846 C C . ALA A 1 109 ? -18.167 0.507 36.339 1.00 94.12 109 ALA A C 1
ATOM 848 O O . ALA A 1 109 ? -17.709 0.711 35.213 1.00 94.12 109 ALA A O 1
ATOM 849 N N . GLU A 1 110 ? -17.847 1.244 37.406 1.00 96.25 110 GLU A N 1
ATOM 850 C CA . GLU A 1 110 ? -16.909 2.375 37.401 1.00 96.25 110 GLU A CA 1
ATOM 851 C C . GLU A 1 110 ? -15.502 1.946 36.966 1.00 96.25 110 GLU A C 1
ATOM 853 O O . GLU A 1 110 ? -14.928 2.552 36.061 1.00 96.25 110 GLU A O 1
ATOM 858 N N . ASP A 1 111 ? -14.980 0.849 37.521 1.00 96.25 111 ASP A N 1
ATOM 859 C CA . ASP A 1 111 ? -13.684 0.289 37.117 1.00 96.25 111 ASP A CA 1
ATOM 860 C C . ASP A 1 111 ? -13.687 -0.140 35.639 1.00 96.25 111 ASP A C 1
ATOM 862 O O . ASP A 1 111 ? -12.746 0.140 34.892 1.00 96.25 111 ASP A O 1
ATOM 866 N N . SER A 1 112 ? -14.773 -0.766 35.164 1.00 95.38 112 SER A N 1
ATOM 867 C CA . SER A 1 112 ? -14.898 -1.105 33.741 1.00 95.38 112 SER A CA 1
ATOM 868 C C . SER A 1 112 ? -14.926 0.144 32.855 1.00 95.38 112 SER A C 1
ATOM 870 O O . SER A 1 112 ? -14.307 0.159 31.790 1.00 95.38 112 SER A O 1
ATOM 872 N N . TYR A 1 113 ? -15.612 1.198 33.300 1.00 95.88 113 TYR A N 1
ATOM 873 C CA . TYR A 1 113 ? -15.750 2.443 32.561 1.00 95.88 113 TYR A CA 1
ATOM 874 C C . TYR A 1 113 ? -14.396 3.135 32.395 1.00 95.88 113 TYR A C 1
ATOM 876 O O . TYR A 1 113 ? -14.030 3.475 31.268 1.00 95.88 113 TYR A O 1
ATOM 884 N N . GLU A 1 114 ? -13.617 3.266 33.471 1.00 96.81 114 GLU A N 1
ATOM 885 C CA . GLU A 1 114 ? -12.277 3.859 33.394 1.00 96.81 114 GLU A CA 1
ATOM 886 C C . GLU A 1 114 ? -11.337 3.018 32.517 1.00 96.81 114 GLU A C 1
ATOM 888 O O . GLU A 1 114 ? -10.689 3.558 31.621 1.00 96.81 114 GLU A O 1
ATOM 893 N N . LYS A 1 115 ? -11.369 1.682 32.624 1.00 96.12 115 LYS A N 1
ATOM 894 C CA . LYS A 1 115 ? -10.605 0.800 31.717 1.00 96.12 115 LYS A CA 1
ATOM 895 C C . LYS A 1 115 ? -10.966 1.004 30.245 1.00 96.12 115 LYS A C 1
ATOM 897 O O . LYS A 1 115 ? -10.092 0.999 29.374 1.00 96.12 115 LYS A O 1
ATOM 902 N N . HIS A 1 116 ? -12.251 1.159 29.936 1.00 94.19 116 HIS A N 1
ATOM 903 C CA . HIS A 1 116 ? -12.704 1.400 28.568 1.00 94.19 116 HIS A CA 1
ATOM 904 C C . HIS A 1 116 ? -12.322 2.793 28.060 1.00 94.19 116 HIS A C 1
ATOM 906 O O . HIS A 1 116 ? -11.980 2.934 26.884 1.00 94.19 116 HIS A O 1
ATOM 912 N N . LYS A 1 117 ? -12.331 3.799 28.933 1.00 96.88 117 LYS A N 1
ATOM 913 C CA . LYS A 1 117 ? -11.890 5.163 28.635 1.00 96.88 117 LYS A CA 1
ATOM 914 C C . LYS A 1 117 ? -10.385 5.226 28.357 1.00 96.88 117 LYS A C 1
ATOM 916 O O . LYS A 1 117 ? -9.985 5.813 27.351 1.00 96.88 117 LYS A O 1
ATOM 921 N N . ASP A 1 118 ? -9.571 4.532 29.147 1.00 96.62 118 ASP A N 1
ATOM 922 C CA . ASP A 1 118 ? -8.130 4.400 28.901 1.00 96.62 118 ASP A CA 1
ATOM 923 C C . ASP A 1 118 ? -7.846 3.696 27.572 1.00 96.62 118 ASP A C 1
ATOM 925 O O . ASP A 1 118 ? -7.038 4.163 26.764 1.00 96.62 118 ASP A O 1
ATOM 929 N N . LYS A 1 119 ? -8.575 2.608 27.291 1.00 95.69 119 LYS A N 1
ATOM 930 C CA . LYS A 1 119 ? -8.482 1.893 26.012 1.00 95.69 119 LYS A CA 1
ATOM 931 C C . LYS A 1 119 ? -8.895 2.767 24.825 1.00 95.69 119 LYS A C 1
ATOM 933 O O . LYS A 1 119 ? -8.309 2.664 23.750 1.00 95.69 119 LYS A O 1
ATOM 938 N N . LEU A 1 120 ? -9.897 3.629 24.988 1.00 95.50 120 LEU A N 1
ATOM 939 C CA . LEU A 1 120 ? -10.286 4.575 23.945 1.00 95.50 120 LEU A CA 1
ATOM 940 C C . LEU A 1 120 ? -9.154 5.574 23.668 1.00 95.50 120 LEU A C 1
ATOM 942 O O . LEU A 1 120 ? -8.816 5.800 22.507 1.00 95.50 120 LEU A O 1
ATOM 946 N N . SER A 1 121 ? -8.528 6.116 24.716 1.00 95.75 121 SER A N 1
ATOM 947 C CA . SER A 1 121 ? -7.387 7.028 24.573 1.00 95.75 121 SER A CA 1
ATOM 948 C C . SER A 1 121 ? -6.182 6.354 23.906 1.00 95.75 121 SER A C 1
ATOM 950 O O . SER A 1 121 ? -5.535 6.958 23.048 1.00 95.75 121 SER A O 1
ATOM 952 N N . SER A 1 122 ? -5.883 5.093 24.239 1.00 95.69 122 SER A N 1
ATOM 953 C CA . SER A 1 122 ? -4.792 4.361 23.585 1.00 95.69 122 SER A CA 1
ATOM 954 C C . SER A 1 122 ? -5.065 4.149 22.094 1.00 95.69 122 SER A C 1
ATOM 956 O O . SER A 1 122 ? -4.176 4.382 21.278 1.00 95.69 122 SER A O 1
ATOM 958 N N . LEU A 1 123 ? -6.299 3.786 21.728 1.00 94.06 123 LEU A N 1
ATOM 959 C CA . LEU A 1 123 ? -6.700 3.612 20.329 1.00 94.06 123 LEU A CA 1
ATOM 960 C C . LEU A 1 123 ? -6.645 4.926 19.538 1.00 94.06 123 LEU A C 1
ATOM 962 O O . LEU A 1 123 ? -6.254 4.916 18.374 1.00 94.06 123 LEU A O 1
ATOM 966 N N . GLN A 1 124 ? -6.984 6.063 20.155 1.00 95.19 124 GLN A N 1
ATOM 967 C CA . GLN A 1 124 ? -6.836 7.379 19.519 1.00 95.19 124 GLN A CA 1
ATOM 968 C C . GLN A 1 124 ? -5.369 7.685 19.191 1.00 95.19 124 GLN A C 1
ATOM 970 O O . GLN A 1 124 ? -5.063 8.061 18.062 1.00 95.19 124 GLN A O 1
ATOM 975 N N . LYS A 1 125 ? -4.450 7.424 20.128 1.00 95.56 125 LYS A N 1
ATOM 976 C CA . LYS A 1 125 ? -3.003 7.586 19.897 1.00 95.56 125 LYS A CA 1
ATOM 977 C C . LYS A 1 125 ? -2.473 6.644 18.814 1.00 95.56 125 LYS A C 1
ATOM 979 O O . LYS A 1 125 ? -1.583 7.009 18.051 1.00 95.56 125 LYS A O 1
ATOM 984 N N . GLU A 1 126 ? -2.976 5.413 18.750 1.00 95.31 126 GLU A N 1
ATOM 985 C CA . GLU A 1 126 ? -2.623 4.470 17.681 1.00 95.31 126 GLU A CA 1
ATOM 986 C C . GLU A 1 126 ? -3.115 4.951 16.313 1.00 95.31 126 GLU A C 1
ATOM 988 O O . GLU A 1 126 ? -2.383 4.845 15.330 1.00 95.31 126 GLU A O 1
ATOM 993 N N . LEU A 1 127 ? -4.319 5.523 16.251 1.00 95.25 127 LEU A N 1
ATOM 994 C CA . LEU A 1 127 ? -4.879 6.084 15.025 1.00 95.25 127 LEU A CA 1
ATOM 995 C C . LEU A 1 127 ? -4.057 7.277 14.524 1.00 95.25 127 LEU A C 1
ATOM 997 O O . LEU A 1 127 ? -3.768 7.348 13.331 1.00 95.25 127 LEU A O 1
ATOM 1001 N N . GLU A 1 128 ? -3.626 8.164 15.422 1.00 94.19 128 GLU A N 1
ATOM 1002 C CA . GLU A 1 128 ? -2.718 9.270 15.089 1.00 94.19 128 GLU A CA 1
ATOM 1003 C C . GLU A 1 128 ? -1.396 8.752 14.504 1.00 94.19 128 GLU A C 1
ATOM 1005 O O . GLU A 1 128 ? -1.023 9.135 13.395 1.00 94.19 128 GLU A O 1
ATOM 1010 N N . LYS A 1 129 ? -0.741 7.783 15.157 1.00 94.12 129 LYS A N 1
ATOM 1011 C CA . LYS A 1 129 ? 0.490 7.158 14.631 1.00 94.12 129 LYS A CA 1
ATOM 1012 C C . LYS A 1 129 ? 0.295 6.513 13.260 1.00 94.12 129 LYS A C 1
ATOM 1014 O O . LYS A 1 129 ? 1.165 6.606 12.395 1.00 94.12 129 LYS A O 1
ATOM 1019 N N . LEU A 1 130 ? -0.834 5.836 13.050 1.00 94.31 130 LEU A N 1
ATOM 1020 C CA . LEU A 1 130 ? -1.166 5.255 11.749 1.00 94.31 130 LEU A CA 1
ATOM 1021 C C . LEU A 1 130 ? -1.368 6.340 10.688 1.00 94.31 130 LEU A C 1
ATOM 1023 O O . LEU A 1 130 ? -0.953 6.147 9.548 1.00 94.31 130 LEU A O 1
ATOM 1027 N N . SER A 1 131 ? -1.970 7.476 11.048 1.00 93.94 131 SER A N 1
ATOM 1028 C CA . SER A 1 131 ? -2.137 8.604 10.130 1.00 93.94 131 SER A CA 1
ATOM 1029 C C . SER A 1 131 ? -0.790 9.196 9.695 1.00 93.94 131 SER A C 1
ATOM 1031 O O . SER A 1 131 ? -0.567 9.368 8.497 1.00 93.94 131 SER A O 1
ATOM 1033 N N . GLU A 1 132 ? 0.153 9.365 10.626 1.00 94.38 132 GLU A N 1
ATOM 1034 C CA . GLU A 1 132 ? 1.521 9.808 10.326 1.00 94.38 132 GLU A CA 1
ATOM 1035 C C . GLU A 1 132 ? 2.251 8.810 9.416 1.00 94.38 132 GLU A C 1
ATOM 1037 O O . GLU A 1 132 ? 2.861 9.198 8.419 1.00 94.38 132 GLU A O 1
ATOM 1042 N N . ALA A 1 133 ? 2.145 7.508 9.704 1.00 94.19 133 ALA A N 1
ATOM 1043 C CA . ALA A 1 133 ? 2.742 6.463 8.873 1.00 94.19 133 ALA A CA 1
ATOM 1044 C C . ALA A 1 133 ? 2.179 6.468 7.440 1.00 94.19 133 ALA A C 1
ATOM 1046 O O . ALA A 1 133 ? 2.923 6.296 6.473 1.00 94.19 133 ALA A O 1
ATOM 1047 N N . ILE A 1 134 ? 0.871 6.701 7.294 1.00 93.44 134 ILE A N 1
ATOM 1048 C CA . ILE A 1 134 ? 0.218 6.842 5.988 1.00 93.44 134 ILE A CA 1
ATOM 1049 C C . ILE A 1 134 ? 0.774 8.049 5.227 1.00 93.44 134 ILE A C 1
ATOM 1051 O O . ILE A 1 134 ? 0.994 7.954 4.017 1.00 93.44 134 ILE A O 1
ATOM 1055 N N . ASP A 1 135 ? 0.996 9.177 5.895 1.00 94.50 135 ASP A N 1
ATOM 1056 C CA . ASP A 1 135 ? 1.510 10.377 5.239 1.00 94.50 135 ASP A CA 1
ATOM 1057 C C . ASP A 1 135 ? 2.966 10.209 4.785 1.00 94.50 135 ASP A C 1
ATOM 1059 O O . ASP A 1 135 ? 3.280 10.542 3.639 1.00 94.50 135 ASP A O 1
ATOM 1063 N N . VAL A 1 136 ? 3.814 9.559 5.588 1.00 95.31 136 VAL A N 1
ATOM 1064 C CA . VAL A 1 136 ? 5.177 9.175 5.173 1.00 95.31 136 VAL A CA 1
ATOM 1065 C C . VAL A 1 136 ? 5.148 8.275 3.933 1.00 95.31 136 VAL A C 1
ATOM 1067 O O . VAL A 1 136 ? 5.889 8.501 2.971 1.00 95.31 136 VAL A O 1
ATOM 1070 N N . GLU A 1 137 ? 4.261 7.278 3.900 1.00 95.19 137 GLU A N 1
ATOM 1071 C CA . GLU A 1 137 ? 4.152 6.372 2.754 1.00 95.19 137 GLU A CA 1
ATOM 1072 C C . GLU A 1 137 ? 3.668 7.108 1.490 1.00 95.19 137 GLU A C 1
ATOM 1074 O O . GLU A 1 137 ? 4.162 6.866 0.384 1.00 95.19 137 GLU A O 1
ATOM 1079 N N . LYS A 1 138 ? 2.750 8.076 1.628 1.00 94.81 138 LYS A N 1
ATOM 1080 C CA . LYS A 1 138 ? 2.331 8.938 0.508 1.00 94.81 138 LYS A CA 1
ATOM 1081 C C . LYS A 1 138 ? 3.503 9.740 -0.050 1.00 94.81 138 LYS A C 1
ATOM 1083 O O . LYS A 1 138 ? 3.645 9.822 -1.276 1.00 94.81 138 LYS A O 1
ATOM 1088 N N . GLU A 1 139 ? 4.333 10.329 0.807 1.00 95.81 139 GLU A N 1
ATOM 1089 C CA . GLU A 1 139 ? 5.523 11.070 0.377 1.00 95.81 139 GLU A CA 1
ATOM 1090 C C . GLU A 1 139 ? 6.522 10.162 -0.348 1.00 95.81 139 GLU A C 1
ATOM 1092 O O . GLU A 1 139 ? 7.009 10.508 -1.434 1.00 95.81 139 GLU A O 1
ATOM 1097 N N . LEU A 1 140 ? 6.756 8.957 0.181 1.00 95.50 140 LEU A N 1
ATOM 1098 C CA . LEU A 1 140 ? 7.611 7.956 -0.451 1.00 95.50 140 LEU A CA 1
ATOM 1099 C C . LEU A 1 140 ? 7.097 7.584 -1.848 1.00 95.50 140 LEU A C 1
ATOM 1101 O O . LEU A 1 140 ? 7.865 7.591 -2.816 1.00 95.50 140 LEU A O 1
ATOM 1105 N N . ILE A 1 141 ? 5.792 7.338 -1.990 1.00 94.50 141 ILE A N 1
ATOM 1106 C CA . ILE A 1 141 ? 5.157 7.053 -3.283 1.00 94.50 141 ILE A CA 1
ATOM 1107 C C . ILE A 1 141 ? 5.356 8.217 -4.258 1.00 94.50 141 ILE A C 1
ATOM 1109 O O . ILE A 1 141 ? 5.670 7.993 -5.432 1.00 94.50 141 ILE A O 1
ATOM 1113 N N . GLN A 1 142 ? 5.190 9.467 -3.818 1.00 95.38 142 GLN A N 1
ATOM 1114 C CA . GLN A 1 142 ? 5.415 10.629 -4.683 1.00 95.38 142 GLN A CA 1
ATOM 1115 C C . GLN A 1 142 ? 6.871 10.721 -5.150 1.00 95.38 142 GLN A C 1
ATOM 1117 O O . GLN A 1 142 ? 7.132 10.975 -6.332 1.00 95.38 142 GLN A O 1
ATOM 1122 N N . HIS A 1 143 ? 7.824 10.480 -4.254 1.00 94.56 143 HIS A N 1
ATOM 1123 C CA . HIS A 1 143 ? 9.242 10.460 -4.588 1.00 94.56 143 HIS A CA 1
ATOM 1124 C C . HIS A 1 143 ? 9.585 9.334 -5.579 1.00 94.56 143 HIS A C 1
ATOM 1126 O O . HIS A 1 143 ? 10.249 9.577 -6.592 1.00 94.56 143 HIS A O 1
ATOM 1132 N N . LEU A 1 144 ? 9.063 8.124 -5.363 1.00 94.31 144 LEU A N 1
ATOM 1133 C CA . LEU A 1 144 ? 9.234 7.000 -6.286 1.00 94.31 144 LEU A CA 1
ATOM 1134 C C . LEU A 1 144 ? 8.602 7.282 -7.656 1.00 94.31 144 LEU A C 1
ATOM 1136 O O . LEU A 1 144 ? 9.220 6.998 -8.682 1.00 94.31 144 LEU A O 1
ATOM 1140 N N . LYS A 1 145 ? 7.429 7.926 -7.705 1.00 94.19 145 LYS A N 1
ATOM 1141 C CA . LYS A 1 145 ? 6.804 8.374 -8.964 1.00 94.19 145 LYS A CA 1
ATOM 1142 C C . LYS A 1 145 ? 7.692 9.353 -9.734 1.00 94.19 145 LYS A C 1
ATOM 1144 O O . LYS A 1 145 ? 7.793 9.242 -10.958 1.00 94.19 145 LYS A O 1
ATOM 1149 N N . LYS A 1 146 ? 8.348 10.297 -9.047 1.00 95.31 146 LYS A N 1
ATOM 1150 C CA . LYS A 1 146 ? 9.306 11.226 -9.674 1.00 95.31 146 LYS A CA 1
ATOM 1151 C C . LYS A 1 146 ? 10.499 10.464 -10.258 1.00 95.31 146 LYS A C 1
ATOM 1153 O O . LYS A 1 146 ? 10.801 10.645 -11.436 1.00 95.31 146 LYS A O 1
ATOM 1158 N N . LYS A 1 147 ? 11.107 9.553 -9.488 1.00 94.81 147 LYS A N 1
ATOM 1159 C CA . LYS A 1 147 ? 12.209 8.694 -9.966 1.00 94.81 147 LYS A CA 1
ATOM 1160 C C . LYS A 1 147 ? 11.809 7.860 -11.182 1.00 94.81 147 LYS A C 1
ATOM 1162 O O . LYS A 1 147 ? 12.530 7.844 -12.175 1.00 94.81 147 LYS A O 1
ATOM 1167 N N . TYR A 1 148 ? 10.634 7.234 -11.141 1.00 93.31 148 TYR A N 1
ATOM 1168 C CA . TYR A 1 148 ? 10.097 6.473 -12.265 1.00 93.31 148 TYR A CA 1
ATOM 1169 C C . TYR A 1 148 ? 9.925 7.341 -13.517 1.00 93.31 148 TYR A C 1
ATOM 1171 O O . TYR A 1 148 ? 10.289 6.923 -14.613 1.00 93.31 148 TYR A O 1
ATOM 1179 N N . ARG A 1 149 ? 9.411 8.571 -13.374 1.00 94.25 149 ARG A N 1
ATOM 1180 C CA . ARG A 1 149 ? 9.251 9.496 -14.505 1.00 94.25 149 ARG A CA 1
ATOM 1181 C C . ARG A 1 149 ? 10.594 9.839 -15.153 1.00 94.25 149 ARG A C 1
ATOM 1183 O O . ARG A 1 149 ? 10.668 9.827 -16.379 1.00 94.25 149 ARG A O 1
ATOM 1190 N N . VAL A 1 150 ? 11.624 10.109 -14.350 1.00 95.25 150 VAL A N 1
ATOM 1191 C CA . VAL A 1 150 ? 12.983 10.392 -14.842 1.00 95.25 150 VAL A CA 1
ATOM 1192 C C . VAL A 1 150 ? 13.560 9.174 -15.560 1.00 95.25 150 VAL A C 1
ATOM 1194 O O . VAL A 1 150 ? 13.973 9.287 -16.710 1.00 95.25 150 VAL A O 1
ATOM 1197 N N . ALA A 1 151 ? 13.499 7.992 -14.940 1.00 92.50 151 ALA A N 1
ATOM 1198 C CA . ALA A 1 151 ? 13.982 6.752 -15.548 1.00 92.50 151 ALA A CA 1
ATOM 1199 C C . ALA A 1 151 ? 13.256 6.430 -16.866 1.00 92.50 151 ALA A C 1
ATOM 1201 O O . ALA A 1 151 ? 13.880 6.033 -17.845 1.00 92.50 151 ALA A O 1
ATOM 1202 N N . ARG A 1 152 ? 11.939 6.659 -16.924 1.00 92.69 152 ARG A N 1
ATOM 1203 C CA . ARG A 1 152 ? 11.140 6.499 -18.146 1.00 92.69 152 ARG A CA 1
ATOM 1204 C C . ARG A 1 152 ? 11.499 7.527 -19.225 1.00 92.69 152 ARG A C 1
ATOM 1206 O O . ARG A 1 152 ? 11.356 7.226 -20.406 1.00 92.69 152 ARG A O 1
ATOM 1213 N N . GLY A 1 153 ? 11.905 8.737 -18.839 1.00 92.25 153 GLY A N 1
ATOM 1214 C CA . GLY A 1 153 ? 12.459 9.742 -19.751 1.00 92.25 153 GLY A CA 1
ATOM 1215 C C . GLY A 1 153 ? 13.742 9.237 -20.402 1.00 92.25 153 GLY A C 1
ATOM 1216 O O . GLY A 1 153 ? 13.756 9.022 -21.608 1.00 92.25 153 GLY A O 1
ATOM 1217 N N . ALA A 1 154 ? 14.740 8.907 -19.581 1.00 93.31 154 ALA A N 1
ATOM 1218 C CA . ALA A 1 154 ? 16.030 8.393 -20.043 1.00 93.31 154 ALA A CA 1
ATOM 1219 C C . ALA A 1 154 ? 15.895 7.114 -20.890 1.00 93.31 154 ALA A C 1
ATOM 1221 O O . ALA A 1 154 ? 16.556 6.965 -21.912 1.00 93.31 154 ALA A O 1
ATOM 1222 N N . TYR A 1 155 ? 14.998 6.197 -20.509 1.00 91.69 155 TYR A N 1
ATOM 1223 C CA . TYR A 1 155 ? 14.723 5.000 -21.306 1.00 91.69 155 TYR A CA 1
ATOM 1224 C C . TYR A 1 155 ? 14.223 5.341 -22.715 1.00 91.69 155 TYR A C 1
ATOM 1226 O O . TYR A 1 155 ? 14.659 4.715 -23.677 1.00 91.69 155 TYR A O 1
ATOM 1234 N N . ARG A 1 156 ? 13.315 6.319 -22.844 1.00 92.75 156 ARG A N 1
ATOM 1235 C CA . ARG A 1 156 ? 12.796 6.743 -24.151 1.00 92.75 156 ARG A CA 1
ATOM 1236 C C . ARG A 1 156 ? 13.878 7.378 -25.007 1.00 92.75 156 ARG A C 1
ATOM 1238 O O . ARG A 1 156 ? 13.991 6.996 -26.158 1.00 92.75 156 ARG A O 1
ATOM 1245 N N . GLU A 1 157 ? 14.704 8.246 -24.433 1.00 93.56 157 GLU A N 1
ATOM 1246 C CA . GLU A 1 157 ? 15.823 8.870 -25.152 1.00 93.56 157 GLU A CA 1
ATOM 1247 C C . GLU A 1 157 ? 16.770 7.813 -25.737 1.00 93.56 157 GLU A C 1
ATOM 1249 O O . GLU A 1 157 ? 17.027 7.800 -26.938 1.00 93.56 157 GLU A O 1
ATOM 1254 N N . VAL A 1 158 ? 17.197 6.845 -24.919 1.00 92.56 158 VAL A N 1
ATOM 1255 C CA . VAL A 1 158 ? 18.057 5.740 -25.376 1.00 92.56 158 VAL A CA 1
ATOM 1256 C C . VAL A 1 158 ? 17.355 4.867 -26.423 1.00 92.56 158 VAL A C 1
ATOM 1258 O O . VAL A 1 158 ? 17.992 4.365 -27.353 1.00 92.56 158 VAL A O 1
ATOM 1261 N N . HIS A 1 159 ? 16.045 4.657 -26.286 1.00 92.00 159 HIS A N 1
ATOM 1262 C CA . HIS A 1 159 ? 15.273 3.895 -27.263 1.00 92.00 159 HIS A CA 1
ATOM 1263 C C . HIS A 1 159 ? 15.179 4.628 -28.608 1.00 92.00 159 HIS A C 1
ATOM 1265 O O . HIS A 1 159 ? 15.420 4.017 -29.648 1.00 92.00 159 HIS A O 1
ATOM 1271 N N . ASP A 1 160 ? 14.901 5.930 -28.594 1.00 92.69 160 ASP A N 1
ATOM 1272 C CA . ASP A 1 160 ? 14.810 6.765 -29.791 1.00 92.69 160 ASP A CA 1
ATOM 1273 C C . ASP A 1 160 ? 16.169 6.845 -30.509 1.00 92.69 160 ASP A C 1
ATOM 1275 O O . ASP A 1 160 ? 16.241 6.722 -31.736 1.00 92.69 160 ASP A O 1
ATOM 1279 N N . GLU A 1 161 ? 17.271 6.960 -29.757 1.00 93.81 161 GLU A N 1
ATOM 1280 C CA . GLU A 1 161 ? 18.633 6.883 -30.297 1.00 93.81 161 GLU A CA 1
ATOM 1281 C C . GLU A 1 161 ? 18.903 5.535 -30.975 1.00 93.81 161 GLU A C 1
ATOM 1283 O O . GLU A 1 161 ? 19.402 5.482 -32.106 1.00 93.81 161 GLU A O 1
ATOM 1288 N N . LYS A 1 162 ? 18.540 4.431 -30.313 1.00 91.06 162 LYS A N 1
ATOM 1289 C CA . LYS A 1 162 ? 18.668 3.078 -30.864 1.00 91.06 162 LYS A CA 1
ATOM 1290 C C . LYS A 1 162 ? 17.844 2.915 -32.141 1.00 91.06 162 LYS A C 1
ATOM 1292 O O . LYS A 1 162 ? 18.345 2.337 -33.105 1.00 91.06 162 LYS A O 1
ATOM 1297 N N . ASP A 1 163 ? 16.620 3.429 -32.181 1.00 90.56 163 ASP A N 1
ATOM 1298 C CA . ASP A 1 163 ? 15.767 3.374 -33.370 1.00 90.56 163 ASP A CA 1
ATOM 1299 C C . ASP A 1 163 ? 16.353 4.198 -34.520 1.00 90.56 163 ASP A C 1
ATOM 1301 O O . ASP A 1 163 ? 16.367 3.746 -35.668 1.00 90.56 163 ASP A O 1
ATOM 1305 N N . GLY A 1 164 ? 16.922 5.368 -34.219 1.00 91.12 164 GLY A N 1
ATOM 1306 C CA . GLY A 1 164 ? 17.676 6.167 -35.183 1.00 91.12 164 GLY A CA 1
ATOM 1307 C C . GLY A 1 164 ? 18.879 5.413 -35.758 1.00 91.12 164 GLY A C 1
ATOM 1308 O O . GLY A 1 164 ? 19.093 5.419 -36.973 1.00 91.12 164 GLY A O 1
ATOM 1309 N N . LEU A 1 165 ? 19.646 4.720 -34.912 1.00 92.06 165 LEU A N 1
ATOM 1310 C CA . LEU A 1 165 ? 20.772 3.886 -35.345 1.00 92.06 165 LEU A CA 1
ATOM 1311 C C . LEU A 1 165 ? 20.318 2.690 -36.186 1.00 92.06 165 LEU A C 1
ATOM 1313 O O . LEU A 1 165 ? 20.935 2.411 -37.213 1.00 92.06 165 LEU A O 1
ATOM 1317 N N . ASN A 1 166 ? 19.234 2.018 -35.795 1.00 88.25 166 ASN A N 1
ATOM 1318 C CA . ASN A 1 166 ? 18.676 0.895 -36.547 1.00 88.25 166 ASN A CA 1
ATOM 1319 C C . ASN A 1 166 ? 18.246 1.328 -37.952 1.00 88.25 166 ASN A C 1
ATOM 1321 O O . ASN A 1 166 ? 18.630 0.680 -38.920 1.00 88.25 166 ASN A O 1
ATOM 1325 N N . LYS A 1 167 ? 17.546 2.463 -38.081 1.00 92.00 167 LYS A N 1
ATOM 1326 C CA . LYS A 1 167 ? 17.153 3.020 -39.388 1.00 92.00 167 LYS A CA 1
ATOM 1327 C C . LYS A 1 167 ? 18.364 3.324 -40.269 1.00 92.00 167 LYS A C 1
ATOM 1329 O O . LYS A 1 167 ? 18.368 3.003 -41.453 1.00 92.00 167 LYS A O 1
ATOM 1334 N N . ARG A 1 168 ? 19.429 3.899 -39.695 1.00 92.25 168 ARG A N 1
ATOM 1335 C CA . ARG A 1 168 ? 20.683 4.148 -40.431 1.00 92.25 168 ARG A CA 1
ATOM 1336 C C . ARG A 1 168 ? 21.344 2.846 -40.885 1.00 92.25 168 ARG A C 1
ATOM 1338 O O . ARG A 1 168 ? 21.828 2.779 -42.011 1.00 92.25 168 ARG A O 1
ATOM 1345 N N . GLN A 1 169 ? 21.364 1.820 -40.031 1.00 88.62 169 GLN A N 1
ATOM 1346 C CA . GLN A 1 169 ? 21.884 0.497 -40.389 1.00 88.62 169 GLN A CA 1
ATOM 1347 C C . GLN A 1 169 ? 21.058 -0.161 -41.497 1.00 88.62 169 GLN A C 1
ATOM 1349 O O . GLN A 1 169 ? 21.639 -0.754 -42.400 1.00 88.62 169 GLN A O 1
ATOM 1354 N N . GLU A 1 170 ? 19.735 -0.018 -41.458 1.00 88.75 170 GLU A N 1
ATOM 1355 C CA . GLU A 1 170 ? 18.822 -0.525 -42.484 1.00 88.75 170 GLU A CA 1
ATOM 1356 C C . GLU A 1 170 ? 19.106 0.125 -43.840 1.00 88.75 170 GLU A C 1
ATOM 1358 O O . GLU A 1 170 ? 19.396 -0.583 -44.795 1.00 88.75 170 GLU A O 1
ATOM 1363 N N . THR A 1 171 ? 19.225 1.457 -43.901 1.00 90.81 171 THR A N 1
ATOM 1364 C CA . THR A 1 171 ? 19.584 2.158 -45.149 1.00 90.81 171 THR A CA 1
ATOM 1365 C C . THR A 1 171 ? 20.947 1.727 -45.706 1.00 90.81 171 THR A C 1
ATOM 1367 O O . THR A 1 171 ? 21.137 1.692 -46.922 1.00 90.81 171 THR A O 1
ATOM 1370 N N . ILE A 1 172 ? 21.922 1.408 -44.844 1.00 90.62 172 ILE A N 1
ATOM 1371 C CA . ILE A 1 172 ? 23.211 0.852 -45.289 1.00 90.62 172 ILE A CA 1
ATOM 1372 C C . ILE A 1 172 ? 23.006 -0.550 -45.864 1.00 90.62 172 ILE A C 1
ATOM 1374 O O . ILE A 1 172 ? 23.518 -0.845 -46.941 1.00 90.62 172 ILE A O 1
ATOM 1378 N N . PHE A 1 173 ? 22.258 -1.411 -45.172 1.00 88.00 173 PHE A N 1
ATOM 1379 C CA . PHE A 1 173 ? 21.993 -2.769 -45.636 1.00 88.00 173 PHE A CA 1
ATOM 1380 C C . PHE A 1 173 ? 21.172 -2.812 -46.920 1.00 88.00 173 PHE A C 1
ATOM 1382 O O . PHE A 1 173 ? 21.458 -3.666 -47.752 1.00 88.00 173 PHE A O 1
ATOM 1389 N N . ASP A 1 174 ? 20.244 -1.887 -47.136 1.00 88.56 174 ASP A N 1
ATOM 1390 C CA . ASP A 1 174 ? 19.469 -1.788 -48.377 1.00 88.56 174 ASP A CA 1
ATOM 1391 C C . ASP A 1 174 ? 20.358 -1.513 -49.594 1.00 88.56 174 ASP A C 1
ATOM 1393 O O . ASP A 1 174 ? 20.081 -1.990 -50.689 1.00 88.56 174 ASP A O 1
ATOM 1397 N N . ARG A 1 175 ? 21.465 -0.788 -49.398 1.00 91.50 175 ARG A N 1
ATOM 1398 C CA . ARG A 1 175 ? 22.441 -0.482 -50.456 1.00 91.50 175 ARG A CA 1
ATOM 1399 C C . ARG A 1 175 ? 23.484 -1.578 -50.671 1.00 91.50 175 ARG A C 1
ATOM 1401 O O . ARG A 1 175 ? 24.222 -1.511 -51.647 1.00 91.50 175 ARG A O 1
ATOM 1408 N N . MET A 1 176 ? 23.604 -2.540 -49.755 1.00 91.69 176 MET A N 1
ATOM 1409 C CA . MET A 1 176 ? 24.547 -3.654 -49.889 1.00 91.69 176 MET A CA 1
ATOM 1410 C C . MET A 1 176 ? 23.897 -4.824 -50.623 1.00 91.69 176 MET A C 1
ATOM 1412 O O . MET A 1 176 ? 22.758 -5.182 -50.325 1.00 91.69 176 MET A O 1
ATOM 1416 N N . ASP A 1 177 ? 24.659 -5.495 -51.483 1.00 92.56 177 ASP A N 1
ATOM 1417 C CA . ASP A 1 177 ? 24.196 -6.701 -52.169 1.00 92.56 177 ASP A CA 1
ATOM 1418 C C . ASP A 1 177 ? 23.771 -7.798 -51.184 1.00 92.56 177 ASP A C 1
ATOM 1420 O O . ASP A 1 177 ? 24.422 -8.050 -50.162 1.00 92.56 177 ASP A O 1
ATOM 1424 N N . ASP A 1 178 ? 22.697 -8.511 -51.518 1.00 88.56 178 ASP A N 1
ATOM 1425 C CA . ASP A 1 178 ? 22.164 -9.605 -50.697 1.00 88.56 178 ASP A CA 1
ATOM 1426 C C . ASP A 1 178 ? 23.125 -10.797 -50.579 1.00 88.56 178 ASP A C 1
ATOM 1428 O O . ASP A 1 178 ? 23.044 -11.576 -49.628 1.00 88.56 178 ASP A O 1
ATOM 1432 N N . SER A 1 179 ? 24.074 -10.918 -51.509 1.00 91.38 179 SER A N 1
ATOM 1433 C CA . SER A 1 179 ? 25.143 -11.918 -51.479 1.00 91.38 179 SER A CA 1
ATOM 1434 C C . SER A 1 179 ? 26.278 -11.557 -50.512 1.00 91.38 179 SER A C 1
ATOM 1436 O O . SER A 1 179 ? 27.109 -12.415 -50.200 1.00 91.38 179 SER A O 1
ATOM 1438 N N . HIS A 1 180 ? 26.322 -10.320 -49.997 1.00 93.38 180 HIS A N 1
ATOM 1439 C CA . HIS A 1 180 ? 27.417 -9.861 -49.152 1.00 93.38 180 HIS A CA 1
ATOM 1440 C C . HIS A 1 180 ? 27.448 -10.648 -47.822 1.00 93.38 180 HIS A C 1
ATOM 1442 O O . HIS A 1 180 ? 26.493 -10.576 -47.033 1.00 93.38 180 HIS A O 1
ATOM 1448 N N . PRO A 1 181 ? 28.552 -11.350 -47.483 1.00 91.19 181 PRO A N 1
ATOM 1449 C CA . PRO A 1 181 ? 28.610 -12.253 -46.327 1.00 91.19 181 PRO A CA 1
ATOM 1450 C C . PRO A 1 181 ? 28.223 -11.598 -44.994 1.00 91.19 181 PRO A C 1
ATOM 1452 O O . PRO A 1 181 ? 27.599 -12.224 -44.132 1.00 91.19 181 PRO A O 1
ATOM 1455 N N . TYR A 1 182 ? 28.560 -10.316 -44.825 1.00 87.38 182 TYR A N 1
ATOM 1456 C CA . TYR A 1 182 ? 28.200 -9.549 -43.632 1.00 87.38 182 TYR A CA 1
ATOM 1457 C C . TYR A 1 182 ? 26.683 -9.299 -43.517 1.00 87.38 182 TYR A C 1
ATOM 1459 O O . TYR A 1 182 ? 26.126 -9.525 -42.441 1.00 87.38 182 TYR A O 1
ATOM 1467 N N . LYS A 1 183 ? 25.993 -8.936 -44.614 1.00 91.19 183 LYS A N 1
ATOM 1468 C CA . LYS A 1 183 ? 24.529 -8.730 -44.640 1.00 91.19 183 LYS A CA 1
ATOM 1469 C C . LYS A 1 183 ? 23.806 -10.021 -44.276 1.00 91.19 183 LYS A C 1
ATOM 1471 O O . LYS A 1 183 ? 22.987 -10.042 -43.359 1.00 91.19 183 LYS A O 1
ATOM 1476 N N . ILE A 1 184 ? 24.213 -11.128 -44.902 1.00 90.69 184 ILE A N 1
ATOM 1477 C CA . ILE A 1 184 ? 23.670 -12.467 -44.638 1.00 90.69 184 ILE A CA 1
ATOM 1478 C C . ILE A 1 184 ? 23.826 -12.840 -43.156 1.00 90.69 184 ILE A C 1
ATOM 1480 O O . ILE A 1 184 ? 22.886 -13.345 -42.535 1.00 90.69 184 ILE A O 1
ATOM 1484 N N . LYS A 1 185 ? 25.001 -12.593 -42.558 1.00 92.00 185 LYS A N 1
ATOM 1485 C CA . LYS A 1 185 ? 25.262 -12.900 -41.142 1.00 92.00 185 LYS A CA 1
ATOM 1486 C C . LYS A 1 185 ? 24.355 -12.099 -40.207 1.00 92.00 185 LYS A C 1
ATOM 1488 O O . LYS A 1 185 ? 23.815 -12.669 -39.255 1.00 92.00 185 LYS A O 1
ATOM 1493 N N . ILE A 1 186 ? 24.186 -10.802 -40.461 1.00 89.25 186 ILE A N 1
ATOM 1494 C CA . ILE A 1 186 ? 23.351 -9.931 -39.627 1.00 89.25 186 ILE A CA 1
ATOM 1495 C C . ILE A 1 186 ? 21.867 -10.277 -39.778 1.00 89.25 186 ILE A C 1
ATOM 1497 O O . ILE A 1 186 ? 21.205 -10.469 -38.759 1.00 89.25 186 ILE A O 1
ATOM 1501 N N . MET A 1 187 ? 21.373 -10.485 -41.000 1.00 87.62 187 MET A N 1
ATOM 1502 C CA . MET A 1 187 ? 19.989 -10.910 -41.256 1.00 87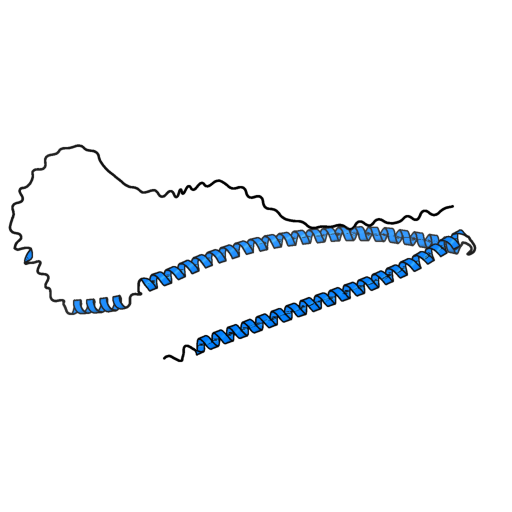.62 187 MET A CA 1
ATOM 1503 C C . MET A 1 187 ? 19.661 -12.240 -40.565 1.00 87.62 187 MET A C 1
ATOM 1505 O O . MET A 1 187 ? 18.638 -12.361 -39.890 1.00 87.62 187 MET A O 1
ATOM 1509 N N . LYS A 1 188 ? 20.566 -13.231 -40.629 1.00 91.38 188 LYS A N 1
ATOM 1510 C CA . LYS A 1 188 ? 20.413 -14.496 -39.885 1.00 91.38 188 LYS A CA 1
ATOM 1511 C C . LYS A 1 188 ? 20.344 -14.273 -38.373 1.00 91.38 188 LYS A C 1
ATOM 1513 O O . LYS A 1 188 ? 19.569 -14.940 -37.691 1.00 91.38 188 LYS A O 1
ATOM 1518 N N . ARG A 1 189 ? 21.145 -13.349 -37.834 1.00 89.56 189 ARG A N 1
ATOM 1519 C CA . ARG A 1 189 ? 21.135 -13.018 -36.401 1.00 89.56 189 ARG A CA 1
ATOM 1520 C C . ARG A 1 189 ? 19.844 -12.311 -35.990 1.00 89.56 189 ARG A C 1
ATOM 1522 O O . ARG A 1 189 ? 19.301 -12.646 -34.944 1.00 89.56 189 ARG A O 1
ATOM 1529 N N . GLN A 1 190 ? 19.353 -11.371 -36.794 1.00 87.19 190 GLN A N 1
ATOM 1530 C CA . GLN A 1 190 ? 18.079 -10.689 -36.553 1.00 87.19 190 GLN A CA 1
ATOM 1531 C C . GLN A 1 190 ? 16.906 -11.671 -36.598 1.00 87.19 190 GLN A C 1
ATOM 1533 O O . GLN A 1 190 ? 16.068 -11.644 -35.703 1.00 87.19 190 GLN A O 1
ATOM 1538 N N . LYS A 1 191 ? 16.890 -12.592 -37.571 1.00 90.88 191 LYS A N 1
ATOM 1539 C CA . LYS A 1 191 ? 15.871 -13.645 -37.660 1.00 90.88 191 LYS A CA 1
ATOM 1540 C C . LYS A 1 191 ? 15.836 -14.519 -36.403 1.00 90.88 191 LYS A C 1
ATOM 1542 O O . LYS A 1 191 ? 14.776 -14.691 -35.819 1.00 90.88 191 LYS A O 1
ATOM 1547 N N . ARG A 1 192 ? 17.000 -14.986 -35.933 1.00 91.75 192 ARG A N 1
ATOM 1548 C CA . ARG A 1 192 ? 17.098 -15.767 -34.685 1.00 91.75 192 ARG A CA 1
ATOM 1549 C C . ARG A 1 192 ? 16.602 -14.993 -33.465 1.00 91.75 192 ARG A C 1
ATOM 1551 O O . ARG A 1 192 ? 15.902 -15.567 -32.647 1.00 91.75 192 ARG A O 1
ATOM 1558 N N . LYS A 1 193 ? 16.943 -13.704 -33.356 1.00 88.75 193 LYS A N 1
ATOM 1559 C CA . LYS A 1 193 ? 16.464 -12.856 -32.254 1.00 88.75 193 LYS A CA 1
ATOM 1560 C C . LYS A 1 193 ? 14.943 -12.710 -32.258 1.00 88.75 193 LYS A C 1
ATOM 1562 O O . LYS A 1 193 ? 14.347 -12.850 -31.204 1.00 88.75 193 LYS A O 1
ATOM 1567 N N . LYS A 1 194 ? 14.328 -12.481 -33.425 1.00 88.75 194 LYS A N 1
ATOM 1568 C CA . LYS A 1 194 ? 12.862 -12.406 -33.549 1.00 88.75 194 LYS A CA 1
ATOM 1569 C C . LYS A 1 194 ? 12.194 -13.723 -33.142 1.00 88.75 194 LYS A C 1
ATOM 1571 O O . LYS A 1 194 ? 11.241 -13.712 -32.380 1.00 88.75 194 LYS A O 1
ATOM 1576 N N . GLU A 1 195 ? 12.734 -14.857 -33.592 1.00 89.62 195 GLU A N 1
ATOM 1577 C CA . GLU A 1 195 ? 12.224 -16.184 -33.211 1.00 89.62 195 GLU A CA 1
ATOM 1578 C C . GLU A 1 195 ? 12.363 -16.464 -31.702 1.00 89.62 195 GLU A C 1
ATOM 1580 O O . GLU A 1 195 ? 11.516 -17.136 -31.117 1.00 89.62 195 GLU A O 1
ATOM 1585 N N . GLU A 1 196 ? 13.432 -15.978 -31.067 1.00 88.19 196 GLU A N 1
ATOM 1586 C CA . GLU A 1 196 ? 13.659 -16.104 -29.622 1.00 88.19 196 GLU A CA 1
ATOM 1587 C C . GLU A 1 196 ? 12.713 -15.203 -28.813 1.00 88.19 196 GLU A C 1
ATOM 1589 O O . GLU A 1 196 ? 12.109 -15.665 -27.847 1.00 88.19 196 GLU A O 1
ATOM 1594 N N . GLU A 1 197 ? 12.517 -13.958 -29.251 1.00 86.06 197 GLU A N 1
ATOM 1595 C CA . GLU A 1 197 ? 11.587 -12.996 -28.649 1.00 86.06 197 GLU A CA 1
ATOM 1596 C C . GLU A 1 197 ? 10.133 -13.489 -28.738 1.00 86.06 197 GLU A C 1
ATOM 1598 O O . GLU A 1 197 ? 9.436 -13.526 -27.730 1.00 86.06 197 GLU A O 1
ATOM 1603 N N . GLU A 1 198 ? 9.704 -14.018 -29.890 1.00 89.50 198 GLU A N 1
ATOM 1604 C CA . GLU A 1 198 ? 8.371 -14.621 -30.042 1.00 89.50 198 GLU A CA 1
ATOM 1605 C C . GLU A 1 198 ? 8.138 -15.826 -29.119 1.00 89.50 198 GLU A C 1
ATOM 1607 O O . GLU A 1 198 ? 7.012 -16.069 -28.676 1.00 89.50 198 GLU A O 1
ATOM 1612 N N . ARG A 1 199 ? 9.177 -16.628 -28.851 1.00 88.94 199 ARG A N 1
ATOM 1613 C CA . ARG A 1 199 ? 9.078 -17.748 -27.902 1.00 88.94 199 ARG A CA 1
ATOM 1614 C C . ARG A 1 199 ? 8.935 -17.238 -26.477 1.00 88.94 199 ARG A C 1
ATOM 1616 O O . ARG A 1 199 ? 8.061 -17.720 -25.760 1.00 88.94 199 ARG A O 1
ATOM 1623 N N . TYR A 1 200 ? 9.759 -16.265 -26.101 1.00 85.25 200 TYR A N 1
ATOM 1624 C CA . TYR A 1 200 ? 9.713 -15.648 -24.784 1.00 85.25 200 TYR A CA 1
ATOM 1625 C C . TYR A 1 200 ? 8.357 -14.980 -24.519 1.00 85.25 200 TYR A C 1
ATOM 1627 O O . TYR A 1 200 ? 7.752 -15.205 -23.472 1.00 85.25 200 TYR A O 1
ATOM 1635 N N . ASP A 1 201 ? 7.817 -14.232 -25.482 1.00 87.94 201 ASP A N 1
ATOM 1636 C CA . ASP A 1 201 ? 6.513 -13.579 -25.349 1.00 87.94 201 ASP A CA 1
ATOM 1637 C C . ASP A 1 201 ? 5.377 -14.589 -25.154 1.00 87.94 201 ASP A C 1
ATOM 1639 O O . ASP A 1 201 ? 4.487 -14.375 -24.327 1.00 87.94 201 ASP A O 1
ATOM 1643 N N . LYS A 1 202 ? 5.418 -15.723 -25.868 1.00 89.00 202 LYS A N 1
ATOM 1644 C CA . LYS A 1 202 ? 4.448 -16.815 -25.687 1.00 89.00 202 LYS A CA 1
ATOM 1645 C C . LYS A 1 202 ? 4.535 -17.419 -24.289 1.00 89.00 202 LYS A C 1
ATOM 1647 O O . LYS A 1 202 ? 3.503 -17.568 -23.637 1.00 89.00 202 LYS A O 1
ATOM 1652 N N . GLU A 1 203 ? 5.741 -17.718 -23.814 1.00 84.62 203 GLU A N 1
ATOM 1653 C CA . GLU A 1 203 ? 5.964 -18.268 -22.472 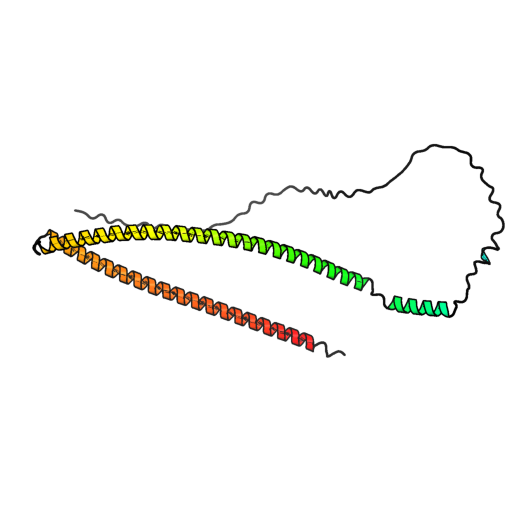1.00 84.62 203 GLU A CA 1
ATOM 1654 C C . GLU A 1 203 ? 5.485 -17.295 -21.385 1.00 84.62 203 GLU A C 1
ATOM 1656 O O . GLU A 1 203 ? 4.729 -17.678 -20.492 1.00 84.62 203 GLU A O 1
ATOM 1661 N N . THR A 1 204 ? 5.810 -16.009 -21.531 1.00 86.69 204 THR A N 1
ATOM 1662 C CA . THR A 1 204 ? 5.404 -14.954 -20.592 1.00 86.69 204 THR A CA 1
ATOM 1663 C C . THR A 1 204 ? 3.882 -14.766 -20.568 1.00 86.69 204 THR A C 1
ATOM 1665 O O . THR A 1 204 ? 3.284 -14.575 -19.508 1.00 86.69 204 THR A O 1
ATOM 1668 N N . GLN A 1 205 ? 3.212 -14.827 -21.725 1.00 87.19 205 GLN A N 1
ATOM 1669 C CA . GLN A 1 205 ? 1.748 -14.763 -21.786 1.00 87.19 205 GLN A CA 1
ATOM 1670 C C . GLN A 1 205 ? 1.085 -15.989 -21.154 1.00 87.19 205 GLN A C 1
ATOM 1672 O O . GLN A 1 205 ? 0.054 -15.850 -20.491 1.00 87.19 205 GLN A O 1
ATOM 1677 N N . GLU A 1 206 ? 1.640 -17.183 -21.356 1.00 89.00 206 GLU A N 1
ATOM 1678 C CA . GLU A 1 206 ? 1.144 -18.392 -20.702 1.00 89.00 206 GLU A CA 1
ATOM 1679 C C . GLU A 1 206 ? 1.315 -18.329 -19.184 1.00 89.00 206 GLU A C 1
ATOM 1681 O O . GLU A 1 206 ? 0.391 -18.690 -18.455 1.00 89.00 206 GLU A O 1
ATOM 1686 N N . GLU A 1 207 ? 2.457 -17.841 -18.702 1.00 87.50 207 GLU A N 1
ATOM 1687 C CA . GLU A 1 207 ? 2.712 -17.668 -17.274 1.00 87.50 207 GLU A CA 1
ATOM 1688 C C . GLU A 1 207 ? 1.721 -16.681 -16.646 1.00 87.50 207 GLU A C 1
ATOM 1690 O O . GLU A 1 207 ? 1.055 -17.034 -15.672 1.00 87.50 207 GLU A O 1
ATOM 1695 N N . ARG A 1 208 ? 1.503 -15.514 -17.270 1.00 89.19 208 ARG A N 1
ATOM 1696 C CA . ARG A 1 208 ? 0.497 -14.537 -16.813 1.00 89.19 208 ARG A CA 1
ATOM 1697 C C . ARG A 1 208 ? -0.910 -15.123 -16.755 1.00 89.19 208 ARG A C 1
ATOM 1699 O O . ARG A 1 208 ? -1.624 -14.902 -15.784 1.00 89.19 208 ARG A O 1
ATOM 1706 N N . LYS A 1 209 ? -1.315 -15.907 -17.761 1.00 91.00 209 LYS A N 1
ATOM 1707 C CA . LYS A 1 209 ? -2.626 -16.583 -17.759 1.00 91.00 209 LYS A CA 1
ATOM 1708 C C . LYS A 1 209 ? -2.745 -17.592 -16.617 1.00 91.00 209 LYS A C 1
ATOM 1710 O O . LYS A 1 209 ? -3.814 -17.718 -16.022 1.00 91.00 209 LYS A O 1
ATOM 1715 N N . ARG A 1 210 ? -1.668 -18.321 -16.308 1.00 89.81 210 ARG A N 1
ATOM 1716 C CA . ARG A 1 210 ? -1.635 -19.272 -15.185 1.00 89.81 210 ARG A CA 1
ATOM 1717 C C . ARG A 1 210 ? -1.697 -18.551 -13.843 1.00 89.81 210 ARG A C 1
ATOM 1719 O O . ARG A 1 210 ? -2.383 -19.027 -12.943 1.00 89.81 210 ARG A O 1
ATOM 1726 N N . GLU A 1 211 ? -1.007 -17.427 -13.708 1.00 88.94 211 GLU A N 1
ATOM 1727 C CA . GLU A 1 211 ? -1.022 -16.607 -12.497 1.00 88.94 211 GLU A CA 1
ATOM 1728 C C . GLU A 1 211 ? -2.402 -15.977 -12.265 1.00 88.94 211 GLU A C 1
ATOM 1730 O O . GLU A 1 211 ? -2.984 -16.169 -11.200 1.00 88.94 211 GLU A O 1
ATOM 1735 N N . GLU A 1 212 ? -3.007 -15.376 -13.293 1.00 88.31 212 GLU A N 1
ATOM 1736 C CA . GLU A 1 212 ? -4.362 -14.814 -13.217 1.00 88.31 212 GLU A CA 1
ATOM 1737 C C . GLU A 1 212 ? -5.411 -15.890 -12.871 1.00 88.31 212 GLU A C 1
ATOM 1739 O O . GLU A 1 212 ? -6.342 -15.651 -12.097 1.00 88.31 212 GLU A O 1
ATOM 1744 N N . ALA A 1 213 ? -5.260 -17.107 -13.405 1.00 90.06 213 ALA A N 1
ATOM 1745 C CA . ALA A 1 213 ? -6.123 -18.230 -13.047 1.00 90.06 213 ALA A CA 1
ATOM 1746 C C . ALA A 1 213 ? -5.969 -18.632 -11.569 1.00 90.06 213 ALA A C 1
ATOM 1748 O O . ALA A 1 213 ? -6.976 -18.868 -10.897 1.00 90.06 213 ALA A O 1
ATOM 1749 N N . ARG A 1 214 ? -4.734 -18.661 -11.045 1.00 91.56 214 ARG A N 1
ATOM 1750 C CA . ARG A 1 214 ? -4.461 -18.941 -9.625 1.00 91.56 214 ARG A CA 1
ATOM 1751 C C . ARG A 1 214 ? -5.036 -17.865 -8.713 1.00 91.56 214 ARG A C 1
ATOM 1753 O O . ARG A 1 214 ? -5.653 -18.206 -7.707 1.00 91.56 214 ARG A O 1
ATOM 1760 N N . GLU A 1 215 ? -4.895 -16.590 -9.067 1.00 89.12 215 GLU A N 1
ATOM 1761 C CA . GLU A 1 215 ? -5.472 -15.486 -8.293 1.00 89.12 215 GLU A CA 1
ATOM 1762 C C . GLU A 1 215 ? -7.001 -15.558 -8.258 1.00 89.12 215 GLU A C 1
ATOM 1764 O O . GLU A 1 215 ? -7.607 -15.422 -7.192 1.00 89.12 215 GLU A O 1
ATOM 1769 N N . LYS A 1 216 ? -7.644 -15.845 -9.399 1.00 90.56 216 LYS A N 1
ATOM 1770 C CA . LYS A 1 216 ? -9.102 -16.037 -9.464 1.00 90.56 216 LYS A CA 1
ATOM 1771 C C . LYS A 1 216 ? -9.560 -17.217 -8.610 1.00 90.56 216 LYS A C 1
ATOM 1773 O O . LYS A 1 216 ? -10.566 -17.104 -7.905 1.00 90.56 216 LYS A O 1
ATOM 1778 N N . GLU A 1 217 ? -8.833 -18.331 -8.639 1.00 89.94 217 GLU A N 1
ATOM 1779 C CA . GLU A 1 217 ? -9.134 -19.500 -7.810 1.00 89.94 217 GLU A CA 1
ATOM 1780 C C . GLU A 1 217 ? -8.957 -19.195 -6.317 1.00 89.94 217 GLU A C 1
ATOM 1782 O O . GLU A 1 217 ? -9.827 -19.521 -5.502 1.00 89.94 217 GLU A O 1
ATOM 1787 N N . GLU A 1 218 ? -7.871 -18.520 -5.941 1.00 91.38 218 GLU A N 1
ATOM 1788 C CA . GLU A 1 218 ? -7.619 -18.155 -4.554 1.00 91.38 218 GLU A CA 1
ATOM 1789 C C . GLU A 1 218 ? -8.670 -17.167 -4.036 1.00 91.38 218 GLU A C 1
ATOM 1791 O O . GLU A 1 218 ? -9.209 -17.358 -2.940 1.00 91.38 218 GLU A O 1
ATOM 1796 N N . HIS A 1 219 ? -9.022 -16.158 -4.834 1.00 89.88 219 HIS A N 1
ATOM 1797 C CA . HIS A 1 219 ? -10.089 -15.215 -4.521 1.00 89.88 219 HIS A CA 1
ATOM 1798 C C . HIS A 1 219 ? -11.426 -15.941 -4.331 1.00 89.88 219 HIS A C 1
ATOM 1800 O O . HIS A 1 219 ? -12.080 -15.779 -3.298 1.00 89.88 219 HIS A O 1
ATOM 1806 N N . ALA A 1 220 ? -11.800 -16.831 -5.256 1.00 90.12 220 ALA A N 1
ATOM 1807 C CA . ALA A 1 220 ? -13.010 -17.641 -5.131 1.00 90.12 220 ALA A CA 1
ATOM 1808 C C . ALA A 1 220 ? -12.993 -18.511 -3.861 1.00 90.12 220 ALA A C 1
ATOM 1810 O O . ALA A 1 220 ? -14.006 -18.621 -3.163 1.00 90.12 220 ALA A O 1
ATOM 1811 N N . ARG A 1 221 ? -11.840 -19.095 -3.508 1.00 91.56 221 ARG A N 1
ATOM 1812 C CA . ARG A 1 221 ? -11.670 -19.868 -2.270 1.00 91.56 221 ARG A CA 1
ATOM 1813 C C . ARG A 1 221 ? -11.866 -18.999 -1.028 1.00 91.56 221 ARG A C 1
ATOM 1815 O O . ARG A 1 221 ? -12.530 -19.439 -0.089 1.00 91.56 221 ARG A O 1
ATOM 1822 N N . ARG A 1 222 ? -11.307 -17.785 -1.010 1.00 90.62 222 ARG A N 1
ATOM 1823 C CA . ARG A 1 222 ? -11.475 -16.819 0.089 1.00 90.62 222 ARG A CA 1
ATOM 1824 C C . ARG A 1 222 ? -12.944 -16.415 0.239 1.00 90.62 222 ARG A C 1
ATOM 1826 O O . ARG A 1 222 ? -13.475 -16.528 1.340 1.00 90.62 222 ARG A O 1
ATOM 1833 N N . CYS A 1 223 ? -13.632 -16.084 -0.856 1.00 87.88 223 CYS A N 1
ATOM 1834 C CA . CYS A 1 223 ? -15.063 -15.766 -0.835 1.00 87.88 223 CYS A CA 1
ATOM 1835 C C . CYS A 1 223 ? -15.912 -16.917 -0.277 1.00 87.88 223 CYS A C 1
ATOM 1837 O O . CYS A 1 223 ? -16.779 -16.692 0.565 1.00 87.88 223 CYS A O 1
ATOM 1839 N N . ARG A 1 224 ? -15.648 -18.167 -0.690 1.00 91.81 224 ARG A N 1
ATOM 1840 C CA . ARG A 1 224 ? -16.367 -19.342 -0.160 1.00 91.81 224 ARG A CA 1
ATOM 1841 C C . ARG A 1 224 ? -16.149 -19.524 1.341 1.00 91.81 224 ARG A C 1
ATOM 1843 O O . ARG A 1 224 ? -17.106 -19.807 2.058 1.00 91.81 224 ARG A O 1
ATOM 1850 N N . LYS A 1 225 ? -14.913 -19.352 1.824 1.00 91.25 225 LYS A N 1
ATOM 1851 C CA . LYS A 1 225 ? -14.604 -19.423 3.262 1.00 91.25 225 LYS A CA 1
ATOM 1852 C C . LYS A 1 225 ? -15.345 -18.348 4.055 1.00 91.25 225 LYS A C 1
ATOM 1854 O O . LYS A 1 225 ? -15.909 -18.663 5.098 1.00 91.25 225 LYS A O 1
ATOM 1859 N N . GLU A 1 226 ? -15.388 -17.120 3.547 1.00 89.38 226 GLU A N 1
ATOM 1860 C CA . GLU A 1 226 ? -16.077 -16.016 4.219 1.00 89.38 226 GLU A CA 1
ATOM 1861 C C . GLU A 1 226 ? -17.596 -16.233 4.260 1.00 89.38 226 GLU A C 1
ATOM 1863 O O . GLU A 1 226 ? -18.222 -16.081 5.306 1.00 89.38 226 GLU A O 1
ATOM 1868 N N . MET A 1 227 ? -18.192 -16.714 3.164 1.00 89.44 227 MET A N 1
ATOM 1869 C CA . MET A 1 227 ? -19.611 -17.089 3.142 1.00 89.44 227 MET A CA 1
ATOM 1870 C C . MET A 1 227 ? -19.938 -18.217 4.124 1.00 89.44 227 MET A C 1
ATOM 1872 O O . MET A 1 227 ? -20.947 -18.142 4.826 1.00 89.44 227 MET A O 1
ATOM 1876 N N . ALA A 1 228 ? -19.077 -19.233 4.225 1.00 89.25 228 ALA A N 1
ATOM 1877 C CA . ALA A 1 228 ? -19.240 -20.301 5.209 1.00 89.25 228 ALA A CA 1
ATOM 1878 C C . ALA A 1 228 ? -19.141 -19.772 6.651 1.00 89.25 228 ALA A C 1
ATOM 1880 O O . ALA A 1 228 ? -19.912 -20.194 7.516 1.00 89.25 228 ALA A O 1
ATOM 1881 N N . ARG A 1 229 ? -18.237 -18.816 6.909 1.00 90.75 229 ARG A N 1
ATOM 1882 C CA . ARG A 1 229 ? -18.110 -18.147 8.211 1.00 90.75 229 ARG A CA 1
ATOM 1883 C C . ARG A 1 229 ? -19.385 -17.387 8.572 1.00 90.75 229 ARG A C 1
ATOM 1885 O O . ARG A 1 229 ? -19.937 -17.622 9.642 1.00 90.75 229 ARG A O 1
ATOM 1892 N N . ILE A 1 230 ? -19.893 -16.565 7.653 1.00 90.69 230 ILE A N 1
ATOM 1893 C CA . ILE A 1 230 ? -21.124 -15.783 7.841 1.00 90.69 230 ILE A CA 1
ATOM 1894 C C . ILE A 1 230 ? -22.332 -16.699 8.068 1.00 90.69 230 ILE A C 1
ATOM 1896 O O . ILE A 1 230 ? -23.159 -16.431 8.937 1.00 90.69 230 ILE A O 1
ATOM 1900 N N . GLN A 1 231 ? -22.450 -17.804 7.326 1.00 88.94 231 GLN A N 1
ATOM 1901 C CA . GLN A 1 231 ? -23.526 -18.773 7.561 1.00 88.94 231 GLN A CA 1
ATOM 1902 C C . GLN A 1 231 ? -23.428 -19.427 8.941 1.00 88.94 231 GLN A C 1
ATOM 1904 O O . GLN A 1 231 ? -24.452 -19.605 9.600 1.00 88.94 231 GLN A O 1
ATOM 1909 N N . ARG A 1 232 ? -22.218 -19.771 9.396 1.00 90.00 232 ARG A N 1
ATOM 1910 C CA . ARG A 1 232 ? -22.005 -20.337 10.733 1.00 90.00 232 ARG A CA 1
ATOM 1911 C C . ARG A 1 232 ? -22.373 -19.339 11.830 1.00 90.00 232 ARG A C 1
ATOM 1913 O O . ARG A 1 232 ? -23.051 -19.717 12.777 1.00 90.00 232 ARG A O 1
ATOM 1920 N N . GLU A 1 233 ? -21.972 -18.083 11.679 1.00 89.31 233 GLU A N 1
ATOM 1921 C CA . GLU A 1 233 ? -22.301 -17.005 12.616 1.00 89.31 233 GLU A CA 1
ATOM 1922 C C . GLU A 1 233 ? -23.814 -16.760 12.686 1.00 89.31 233 GLU A C 1
ATOM 1924 O O . GLU A 1 233 ? -24.381 -16.707 13.774 1.00 89.31 233 GLU A O 1
ATOM 1929 N N . LYS A 1 234 ? -24.502 -16.743 11.536 1.00 90.12 234 LYS A N 1
ATOM 1930 C CA . LYS A 1 234 ? -25.969 -16.653 11.493 1.00 90.12 234 LYS A CA 1
ATOM 1931 C C . LYS A 1 234 ? -26.650 -17.810 12.223 1.00 90.12 234 LYS A C 1
ATOM 1933 O O . LYS A 1 234 ? -27.609 -17.559 12.943 1.00 90.12 234 LYS A O 1
ATOM 1938 N N . ARG A 1 235 ? -26.161 -19.047 12.062 1.00 88.31 235 ARG A N 1
ATOM 1939 C CA . ARG A 1 235 ? -26.697 -20.218 12.782 1.00 88.31 235 ARG A CA 1
ATOM 1940 C C . ARG A 1 235 ? -26.506 -20.092 14.292 1.00 88.31 235 ARG A C 1
ATOM 1942 O O . ARG A 1 235 ? -27.460 -20.258 15.035 1.00 88.31 235 ARG A O 1
ATOM 1949 N N . LEU A 1 236 ? -25.314 -19.700 14.738 1.00 89.81 236 LEU A N 1
ATOM 1950 C CA . LEU A 1 236 ? -25.057 -19.469 16.163 1.00 89.81 236 LEU A CA 1
ATOM 1951 C C . LEU A 1 236 ? -25.969 -18.376 16.736 1.00 89.81 236 LEU A C 1
ATOM 1953 O O . LEU A 1 236 ? -26.482 -18.523 17.840 1.00 89.81 236 LEU A O 1
ATOM 1957 N N . GLN A 1 237 ? -26.229 -17.311 15.973 1.00 87.44 237 GLN A N 1
ATOM 1958 C CA . GLN A 1 237 ? -27.151 -16.254 16.385 1.00 87.44 237 GLN A CA 1
ATOM 1959 C C . GLN A 1 237 ? -28.600 -16.754 16.481 1.00 87.44 237 GLN A C 1
ATOM 1961 O O . GLN A 1 237 ? -29.319 -16.381 17.408 1.00 87.44 237 GLN A O 1
ATOM 1966 N N . THR A 1 238 ? -29.055 -17.584 15.533 1.00 85.12 238 THR A N 1
ATOM 1967 C CA . THR A 1 238 ? -30.398 -18.177 15.595 1.00 85.12 238 THR A CA 1
ATOM 1968 C C . THR A 1 238 ? -30.530 -19.150 16.757 1.00 85.12 238 THR A C 1
ATOM 1970 O O . THR A 1 238 ? -31.543 -19.101 17.448 1.00 85.12 238 THR A O 1
ATOM 1973 N N . ASP A 1 239 ? -29.501 -19.957 17.016 1.00 84.06 239 ASP A N 1
ATOM 1974 C CA . ASP A 1 239 ? -29.474 -20.914 18.123 1.00 84.06 239 ASP A CA 1
ATOM 1975 C C . ASP A 1 239 ? -29.495 -20.174 19.468 1.00 84.06 239 ASP A C 1
ATOM 1977 O O . ASP A 1 239 ? -30.323 -20.472 20.325 1.00 84.06 239 ASP A O 1
ATOM 1981 N N . PHE A 1 240 ? -28.690 -19.116 19.609 1.00 85.81 240 PHE A N 1
ATOM 1982 C CA . PHE A 1 240 ? -28.697 -18.245 20.786 1.00 85.81 240 PHE A CA 1
ATOM 1983 C C . PHE A 1 240 ? -30.061 -17.574 21.011 1.00 85.81 240 PHE A C 1
ATOM 1985 O O . PHE A 1 240 ? -30.570 -17.515 22.132 1.00 85.81 240 PHE A O 1
ATOM 1992 N N . ASN A 1 241 ? -30.692 -17.072 19.946 1.00 81.31 241 ASN A N 1
ATOM 1993 C CA . ASN A 1 241 ? -32.023 -16.473 20.037 1.00 81.31 241 ASN A CA 1
ATOM 1994 C C . ASN A 1 241 ? -33.099 -17.509 20.404 1.00 81.31 241 ASN A C 1
ATOM 1996 O O . ASN A 1 241 ? -34.010 -17.187 21.171 1.00 81.31 241 ASN A O 1
ATOM 2000 N N . ALA A 1 242 ? -32.993 -18.737 19.890 1.00 80.88 242 ALA A N 1
ATOM 2001 C CA . ALA A 1 242 ? -33.889 -19.841 20.222 1.00 80.88 242 ALA A CA 1
ATOM 2002 C C . ALA A 1 242 ? -33.729 -20.277 21.689 1.00 80.88 242 ALA A C 1
ATOM 2004 O O . ALA A 1 242 ? -34.726 -20.422 22.395 1.00 80.88 242 ALA A O 1
ATOM 2005 N N . GLU A 1 243 ? -32.494 -20.390 22.181 1.00 77.06 243 GLU A N 1
ATOM 2006 C CA . GLU A 1 243 ? -32.187 -20.698 23.582 1.00 77.06 243 GLU A CA 1
ATOM 2007 C C . GLU A 1 243 ? -32.723 -19.608 24.525 1.00 77.06 243 GLU A C 1
ATOM 2009 O O . GLU A 1 243 ? -33.412 -19.895 25.508 1.00 77.06 243 GLU A O 1
ATOM 2014 N N . LYS A 1 244 ? -32.519 -18.332 24.174 1.00 80.25 244 LYS A N 1
ATOM 2015 C CA . LYS A 1 244 ? -33.074 -17.192 24.916 1.00 80.25 244 LYS A CA 1
ATOM 2016 C C . LYS A 1 244 ? -34.606 -17.207 24.948 1.00 80.25 244 LYS A C 1
ATOM 2018 O O . LYS A 1 244 ? -35.198 -16.872 25.977 1.00 80.25 244 LYS A O 1
ATOM 2023 N N . ALA A 1 245 ? -35.260 -17.577 23.845 1.00 77.31 245 ALA A N 1
ATOM 2024 C CA . ALA A 1 245 ? -36.716 -17.692 23.776 1.00 77.31 245 ALA A CA 1
ATOM 2025 C C . ALA A 1 245 ? -37.243 -18.846 24.648 1.00 77.31 245 ALA A C 1
ATOM 2027 O O . ALA A 1 245 ? -38.192 -18.644 25.410 1.00 77.31 245 ALA A O 1
ATOM 2028 N N . ALA A 1 246 ? -36.589 -20.011 24.614 1.00 77.38 246 ALA A N 1
ATOM 2029 C CA . ALA A 1 246 ? -36.922 -21.157 25.459 1.00 77.38 246 ALA A CA 1
ATOM 2030 C C . ALA A 1 246 ? -36.778 -20.829 26.958 1.00 77.38 246 ALA A C 1
ATOM 2032 O O . ALA A 1 246 ? -37.682 -21.107 27.748 1.00 77.38 246 ALA A O 1
ATOM 2033 N N . TYR A 1 247 ? -35.702 -20.136 27.345 1.00 69.81 247 TYR A N 1
ATOM 2034 C CA . TYR A 1 247 ? -35.473 -19.721 28.733 1.00 69.81 247 TYR A CA 1
ATOM 2035 C C . TYR A 1 247 ? -36.521 -18.711 29.241 1.00 69.81 247 TYR A C 1
ATOM 2037 O O . TYR A 1 247 ? -36.896 -18.717 30.415 1.00 69.81 247 TYR A O 1
ATOM 2045 N N . LYS A 1 248 ? -37.052 -17.854 28.356 1.00 67.06 248 LYS A N 1
ATOM 2046 C CA . LYS A 1 248 ? -38.117 -16.891 28.690 1.00 67.06 248 LYS A CA 1
ATOM 2047 C C . LYS A 1 248 ? -39.502 -17.550 28.789 1.00 67.06 248 LYS A C 1
ATOM 2049 O O . LYS A 1 248 ? -40.328 -17.088 29.575 1.00 67.06 248 LYS A O 1
ATOM 2054 N N . GLY A 1 249 ? -39.744 -18.622 28.030 1.00 59.62 249 GLY A N 1
ATOM 2055 C CA . GLY A 1 249 ? -40.973 -19.425 28.085 1.00 59.62 249 GLY A CA 1
ATOM 2056 C C . GLY A 1 249 ? -41.057 -20.349 29.306 1.00 59.62 249 GLY A C 1
ATOM 2057 O O . GLY A 1 249 ? -42.135 -20.511 29.872 1.00 59.62 249 GLY A O 1
ATOM 2058 N N . GLY A 1 250 ? -39.923 -20.882 29.777 1.00 54.09 250 GLY A N 1
ATOM 2059 C CA . GLY A 1 250 ? -39.869 -21.790 30.934 1.00 54.09 250 GLY A CA 1
ATOM 2060 C C . GLY A 1 250 ? -40.185 -21.148 32.293 1.00 54.09 250 GLY A C 1
ATOM 2061 O O . GLY A 1 250 ? -40.554 -21.848 33.229 1.00 54.09 250 GLY A O 1
ATOM 2062 N N . LYS A 1 251 ? -40.114 -19.814 32.417 1.00 53.00 251 LYS A N 1
ATOM 2063 C CA . LYS A 1 251 ? -40.435 -19.101 33.671 1.00 53.00 251 LYS A CA 1
ATOM 2064 C C . LYS A 1 251 ? -41.937 -18.932 33.953 1.00 53.00 251 LYS A C 1
ATOM 2066 O O . LYS A 1 251 ? -42.277 -18.368 34.985 1.00 53.00 251 LYS A O 1
ATOM 2071 N N . ARG A 1 252 ? -42.834 -19.387 33.069 1.00 51.44 252 ARG A N 1
ATOM 2072 C CA . ARG A 1 252 ? -44.294 -19.200 33.216 1.00 51.44 252 ARG A CA 1
ATOM 2073 C C . ARG A 1 252 ? -45.071 -20.425 33.715 1.00 51.44 252 ARG A C 1
ATOM 2075 O O . ARG A 1 252 ? -46.291 -20.359 33.752 1.00 51.44 252 ARG A O 1
ATOM 2082 N N . VAL A 1 253 ? -44.408 -21.526 34.081 1.00 48.97 253 VAL A N 1
ATOM 2083 C CA . VAL A 1 253 ? -45.108 -22.783 34.437 1.00 48.97 253 VAL A CA 1
ATOM 2084 C C . VAL A 1 253 ? -45.241 -23.009 35.954 1.00 48.97 253 VAL A C 1
ATOM 2086 O O . VAL A 1 253 ? -46.007 -23.867 36.365 1.00 48.97 253 VAL A O 1
ATOM 2089 N N . ASN A 1 254 ? -44.598 -22.192 36.796 1.00 46.44 254 ASN A N 1
ATOM 2090 C CA . ASN A 1 254 ? -44.732 -22.272 38.260 1.00 46.44 254 ASN A CA 1
ATOM 2091 C C . ASN A 1 254 ? -45.206 -20.929 38.845 1.00 46.44 254 ASN A C 1
ATOM 2093 O O . ASN A 1 254 ? -44.463 -20.267 39.570 1.00 46.44 254 ASN A O 1
ATOM 2097 N N . SER A 1 255 ? -46.407 -20.486 38.468 1.00 37.94 255 SER A N 1
ATOM 2098 C CA . SER A 1 255 ? -47.129 -19.370 39.103 1.00 37.94 255 SER A CA 1
ATOM 2099 C C . SER A 1 255 ? -48.522 -19.834 39.478 1.00 37.94 255 SER A C 1
ATOM 2101 O O . SER A 1 255 ? -49.190 -20.367 38.565 1.00 37.94 255 SER A O 1
#

Sequence (255 aa):
MTSLFKGRRSQRQAPTAHPTNSSKTGDTDSENSSHHPHSTTSSSSQNPPRKSKTPELKRSSTSNLLSTLSLTRELTEHDKQLQLEYQQVESSQPSTFQLVTVHQALLLAEDSYEKHKDKLSSLQKELEKLSEAIDVEKELIQHLKKKYRVARGAYREVHDEKDGLNKRQETIFDRMDDSHPYKIKIMKRQKRKKEEEERYDKETQEERKREEAREKEEHARRCRKEMARIQREKRLQTDFNAEKAAYKGGKRVNS

Secondary structure (DSSP, 8-state):
----------------------------------------------------PPPP-----GGGTTTTT---PPPPHHHHHHHHHHHHHHHTSPPHHHHHHHHHHHHHHHHHHHHHHHHHHHHHHHHHHHHHHHHHHHHHHHHHHHHHHHHHHHHHHHHHHHHHHHHHHHHHHHHS-TT-HHHHHHHHHHHHHHHHHHHHHHHHHHHHHHHHHHHHHHHHHHHHHHHHHHHHHHHHHHHHHHHHHHHHHHTTS--

pLDDT: mean 76.43, std 21.22, range [33.84, 96.88]

Radius of gyration: 50.44 Å; chains: 1; bounding box: 91×52×156 Å

Organism: NCBI:txid38457

Foldseek 3Di:
DDDDDDDDDDDDDDDDDDDDDDDDDDDDDDDDDDDDDDDPDDDDDDDDDDDDDDDPPDPDDPVVVVVVVPPPDDQDPVNVVVVVVVVVVVVVDDDPVVVVVVVVVVVVVVVVVVVVVVVVVVVVVVVVVVVVVVVVVVVVVVVVVVVVVVVVVVVVVVVVVVVVVVVVVVVVLVPDDPPPPVSVVVVVV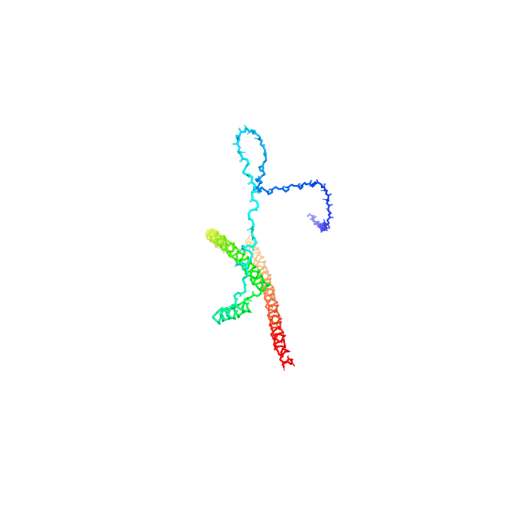VVVVVVVVVVVVVVVVVVVVVVVVVVVVVVVVVVVVVVVVVVVVVVVVVVVVVVVVVVVVVVPPPD